Protein AF-A0A1B8UY69-F1 (afdb_monomer_lite)

Foldseek 3Di:
DDDDDDDDDPPDPPPDPVVVVVVVVVVVVVCQQPPPFDQKKKKFFDAWAFCLVFKDFLQFAPQAQATETETDIDIDGHGNNRVVVCVPPPRMDMDGNCVLQVPHDPQLSLLVQAVLQLVLLQLLLLQLCVVVVFDWDKDWPAKFFSWADVVFWDKPDDGGWGFQDKQNQGGRDPVSVVVVQPPDDAQDKIWTWTQDPNDTDIMIAGWGWDADPVHRPDTGIDRRTDMDIRIDIGTPDSSRDMDGDDDSGGHQWCNLSSNQSSNNGVDPDHLQLNFYEYETFGGGSNFFGHADPDLLSRLVNCQVVVGQEYEYEQVCQVVNVVSVVVDPGNHYYDYDGGSVSVSVVSVVSSVVVVVVD

Radius of gyration: 28.61 Å; chains: 1; bounding box: 110×41×92 Å

pLDDT: mean 91.27, std 12.03, range [38.72, 98.81]

Sequence (357 aa):
MEEEAVRDSQGSKRWRLGSWKWFFAALLFLYVMVYMPTPYVIYTPGSAEQVKPMVSVQAGDDTEEGTFMLTTVRRTYANLALLLWKSFDPHAEFGKKADSLQGRSEQEYVTEQLFNMSDSQLGAVLAAYNQLKIPYQLKSEGVYVIYNYPNLAHNEFETNDRIIEVDGKPVNDFEALQAVMKGRKAGETVQVKVERDKKEKLVKATLVELTDPNKKEEKRVGFGLRYGQRKEAIPEDKGKTITFKDSDIGGPSAGLMFTLELINRLTPGDLTEGYRIAGTGTIEPGGNVGVIGGIQFKVVAADREKAALFLAPEGNYAEAKAKLETMNTKMKLVSVRTVGDALNAIQKFGAEQKAAQ

Structure (mmCIF, N/CA/C/O backbone):
data_AF-A0A1B8UY69-F1
#
_entry.id   AF-A0A1B8UY69-F1
#
loop_
_atom_site.group_PDB
_atom_site.id
_atom_site.type_symbol
_atom_site.label_atom_id
_atom_site.label_alt_id
_atom_site.label_comp_id
_atom_site.label_asym_id
_atom_site.label_entity_id
_atom_site.label_seq_id
_atom_site.pdbx_PDB_ins_code
_atom_site.Cartn_x
_atom_site.Cartn_y
_atom_site.Cartn_z
_atom_site.occupancy
_atom_site.B_iso_or_equiv
_atom_site.auth_seq_id
_atom_site.auth_comp_id
_atom_site.auth_asym_id
_atom_site.auth_atom_id
_atom_site.pdbx_PDB_model_num
ATOM 1 N N . MET A 1 1 ? 77.845 -18.879 64.657 1.00 38.72 1 MET A N 1
ATOM 2 C CA . MET A 1 1 ? 78.505 -17.829 63.860 1.00 38.72 1 MET A CA 1
ATOM 3 C C . MET A 1 1 ? 77.629 -17.647 62.645 1.00 38.72 1 MET A C 1
ATOM 5 O O . MET A 1 1 ? 77.445 -18.619 61.926 1.00 38.72 1 MET A O 1
ATOM 9 N N . GLU A 1 2 ? 76.694 -16.712 62.773 1.00 40.72 2 GLU A N 1
ATOM 10 C CA . GLU A 1 2 ? 76.661 -15.395 62.086 1.00 40.72 2 GLU A CA 1
ATOM 11 C C . GLU A 1 2 ? 75.565 -15.520 61.016 1.00 40.72 2 GLU A C 1
ATOM 13 O O . GLU A 1 2 ? 75.657 -16.372 60.142 1.00 40.72 2 GLU A O 1
ATOM 18 N N . GLU A 1 3 ? 74.341 -15.077 61.298 1.00 45.91 3 GLU A N 1
ATOM 19 C CA . GLU A 1 3 ? 73.858 -13.684 61.260 1.00 45.91 3 GLU A CA 1
ATOM 20 C C . GLU A 1 3 ? 73.572 -13.233 59.820 1.00 45.91 3 GLU A C 1
ATOM 22 O O . GLU A 1 3 ? 74.479 -13.120 59.013 1.00 45.91 3 GLU A O 1
ATOM 27 N N . GLU A 1 4 ? 72.279 -13.059 59.520 1.00 43.88 4 GLU A N 1
ATOM 28 C CA . GLU A 1 4 ? 71.660 -11.963 58.748 1.00 43.88 4 GLU A CA 1
ATOM 29 C C . GLU A 1 4 ? 70.289 -12.454 58.251 1.00 43.88 4 GLU A C 1
ATOM 31 O O . GLU A 1 4 ? 70.169 -13.422 57.510 1.00 43.88 4 GLU A O 1
ATOM 36 N N . ALA A 1 5 ? 69.171 -12.000 58.807 1.00 44.50 5 ALA A N 1
ATOM 37 C CA . ALA A 1 5 ? 68.598 -10.655 58.782 1.00 44.50 5 ALA A CA 1
ATOM 38 C C . ALA A 1 5 ? 67.325 -10.693 57.926 1.00 44.50 5 ALA A C 1
ATOM 40 O O . ALA A 1 5 ? 67.320 -10.871 56.711 1.00 44.50 5 ALA A O 1
ATOM 41 N N . VAL A 1 6 ? 66.219 -10.529 58.639 1.00 52.59 6 VAL A N 1
ATOM 42 C CA . VAL A 1 6 ? 64.876 -10.263 58.140 1.00 52.59 6 VAL A CA 1
ATOM 43 C C . VAL A 1 6 ? 64.899 -9.068 57.184 1.00 52.59 6 VAL A C 1
ATOM 45 O O . VAL A 1 6 ? 65.329 -7.982 57.569 1.00 52.59 6 VAL A O 1
ATOM 48 N N . ARG A 1 7 ? 64.320 -9.217 55.986 1.00 42.94 7 ARG A N 1
ATOM 49 C CA . ARG A 1 7 ? 63.703 -8.082 55.292 1.00 42.94 7 ARG A CA 1
ATOM 50 C C . ARG A 1 7 ? 62.454 -8.491 54.521 1.00 42.94 7 ARG A C 1
ATOM 52 O O . ARG A 1 7 ? 62.487 -9.117 53.468 1.00 42.94 7 ARG A O 1
ATOM 59 N N . ASP A 1 8 ? 61.355 -8.097 55.140 1.00 48.84 8 ASP A N 1
ATOM 60 C CA . ASP A 1 8 ? 60.017 -7.934 54.608 1.00 48.84 8 ASP A CA 1
ATOM 61 C C . ASP A 1 8 ? 60.027 -7.208 53.249 1.00 48.84 8 ASP A C 1
ATOM 63 O O . ASP A 1 8 ? 60.642 -6.151 53.095 1.00 48.84 8 ASP A O 1
ATOM 67 N N . SER A 1 9 ? 59.296 -7.742 52.271 1.00 42.19 9 SER A N 1
ATOM 68 C CA . SER A 1 9 ? 58.616 -6.882 51.308 1.00 42.19 9 SER A CA 1
ATOM 69 C C . SER A 1 9 ? 57.247 -7.480 51.006 1.00 42.19 9 SER A C 1
ATOM 71 O O . SER A 1 9 ? 57.086 -8.468 50.283 1.00 42.19 9 SER A O 1
ATOM 73 N N . GLN A 1 10 ? 56.250 -6.863 51.625 1.00 49.44 10 GLN A N 1
ATOM 74 C CA . GLN A 1 10 ? 54.846 -7.000 51.307 1.00 49.44 10 GLN A CA 1
ATOM 75 C C . GLN A 1 10 ? 54.583 -6.696 49.825 1.00 49.44 10 GLN A C 1
ATOM 77 O O . GLN A 1 10 ? 54.350 -5.558 49.420 1.00 49.44 10 GLN A O 1
ATOM 82 N N . GLY A 1 11 ? 54.539 -7.738 49.000 1.00 40.41 11 GLY A N 1
ATOM 83 C CA . GLY A 1 11 ? 53.923 -7.692 47.678 1.00 40.41 11 GLY A CA 1
ATOM 84 C C . GLY A 1 11 ? 52.409 -7.833 47.806 1.00 40.41 11 GLY A C 1
ATOM 85 O O . GLY A 1 11 ? 51.871 -8.937 47.744 1.00 40.41 11 GLY A O 1
ATOM 86 N N . SER A 1 12 ? 51.719 -6.717 48.035 1.00 49.72 12 SER A N 1
ATOM 87 C CA . SER A 1 12 ? 50.263 -6.636 48.182 1.00 49.72 12 SER A CA 1
ATOM 88 C C . SER A 1 12 ? 49.475 -7.411 47.100 1.00 49.72 12 SER A C 1
ATOM 90 O O . SER A 1 12 ? 49.253 -6.942 45.986 1.00 49.72 12 SER A O 1
ATOM 92 N N . LYS A 1 13 ? 48.925 -8.583 47.446 1.00 52.06 13 LYS A N 1
ATOM 93 C CA . LYS A 1 13 ? 47.813 -9.204 46.699 1.00 52.06 13 LYS A CA 1
ATOM 94 C C . LYS A 1 13 ? 46.502 -8.468 47.018 1.00 52.06 13 LYS A C 1
ATOM 96 O O . LYS A 1 13 ? 45.578 -9.029 47.594 1.00 52.06 13 LYS A O 1
ATOM 101 N N . ARG A 1 14 ? 46.400 -7.191 46.634 1.00 47.91 14 ARG A N 1
ATOM 102 C CA . ARG A 1 14 ? 45.135 -6.421 46.619 1.00 47.91 14 ARG A CA 1
ATOM 103 C C . ARG A 1 14 ? 44.508 -6.419 45.225 1.00 47.91 14 ARG A C 1
ATOM 105 O O . ARG A 1 14 ? 44.071 -5.395 44.725 1.00 47.91 14 ARG A O 1
ATOM 112 N N . TRP A 1 15 ? 44.436 -7.579 44.588 1.00 52.81 15 TRP A N 1
ATOM 113 C CA . TRP A 1 15 ? 43.640 -7.789 43.380 1.00 52.81 15 TRP A CA 1
ATOM 114 C C . TRP A 1 15 ? 42.768 -9.010 43.637 1.00 52.81 15 TRP A C 1
ATOM 116 O O . TRP A 1 15 ? 43.317 -10.107 43.629 1.00 52.81 15 TRP A O 1
ATOM 126 N N . ARG A 1 16 ? 41.461 -8.821 43.920 1.00 55.62 16 ARG A N 1
ATOM 127 C CA . ARG A 1 16 ? 40.365 -9.781 43.599 1.00 55.62 16 ARG A CA 1
ATOM 128 C C . ARG A 1 16 ? 38.969 -9.498 44.180 1.00 55.62 16 ARG A C 1
ATOM 130 O O . ARG A 1 16 ? 38.049 -10.218 43.824 1.00 55.62 16 ARG A O 1
ATOM 137 N N . LEU A 1 17 ? 38.751 -8.444 44.975 1.00 51.91 17 LEU A N 1
ATOM 138 C CA . LEU A 1 17 ? 37.382 -8.048 45.387 1.00 51.91 17 LEU A CA 1
ATOM 139 C C . LEU A 1 17 ? 36.784 -6.868 44.595 1.00 51.91 17 LEU A C 1
ATOM 141 O O . LEU A 1 17 ? 35.582 -6.628 44.664 1.00 51.91 17 LEU A O 1
ATOM 145 N N . GLY A 1 18 ? 37.591 -6.147 43.807 1.00 58.00 18 GLY A N 1
ATOM 146 C CA . GLY A 1 18 ? 37.113 -5.055 42.945 1.00 58.00 18 GLY A CA 1
ATOM 147 C C . GLY A 1 18 ? 36.578 -5.514 41.584 1.00 58.00 18 GLY A C 1
ATOM 148 O O . GLY A 1 18 ? 35.704 -4.862 41.024 1.00 58.00 18 GLY A O 1
ATOM 149 N N . SER A 1 19 ? 37.054 -6.647 41.060 1.00 70.12 19 SER A N 1
ATOM 150 C CA . SER A 1 19 ? 36.740 -7.127 39.705 1.00 70.12 19 SER A CA 1
ATOM 151 C C . SER A 1 19 ? 35.292 -7.589 39.539 1.00 70.12 19 SER A C 1
ATOM 153 O O . SER A 1 19 ? 34.705 -7.367 38.485 1.00 70.12 19 SER A O 1
ATOM 155 N N . TRP A 1 20 ? 34.679 -8.166 40.580 1.00 83.00 20 TRP A N 1
ATOM 156 C CA . TRP A 1 20 ? 33.280 -8.598 40.503 1.00 83.00 20 TRP A CA 1
ATOM 157 C C . TRP A 1 20 ? 32.319 -7.398 40.474 1.00 83.00 20 TRP A C 1
ATOM 159 O O . TRP A 1 20 ? 31.351 -7.397 39.722 1.00 83.00 20 TRP A O 1
ATOM 169 N N . LYS A 1 21 ? 32.612 -6.311 41.200 1.00 88.50 21 LYS A N 1
ATOM 170 C CA . LYS A 1 21 ? 31.790 -5.089 41.130 1.00 88.50 21 LYS A CA 1
ATOM 171 C C . LYS A 1 21 ? 31.751 -4.516 39.712 1.00 88.50 21 LYS A C 1
ATOM 173 O O . LYS A 1 21 ? 30.677 -4.175 39.235 1.00 88.50 21 LYS A O 1
ATOM 178 N N . TRP A 1 22 ? 32.892 -4.487 39.022 1.00 90.12 22 TRP A N 1
ATOM 179 C CA . TRP A 1 22 ? 32.965 -4.065 37.620 1.00 90.12 22 TRP A CA 1
ATOM 180 C C . TRP A 1 22 ? 32.295 -5.052 36.665 1.00 90.12 22 TRP A C 1
ATOM 182 O O . TRP A 1 22 ? 31.628 -4.620 35.733 1.00 90.12 22 TRP A O 1
ATOM 192 N N . PHE A 1 23 ? 32.401 -6.359 36.919 1.00 91.50 23 PHE A N 1
ATOM 193 C CA . PHE A 1 23 ? 31.688 -7.377 36.148 1.00 91.50 23 PHE A CA 1
ATOM 194 C C . PHE A 1 23 ? 30.166 -7.221 36.261 1.00 91.50 23 PHE A C 1
ATOM 196 O O . PHE A 1 23 ? 29.479 -7.152 35.246 1.00 91.50 23 PHE A O 1
ATOM 203 N N . PHE A 1 24 ? 29.630 -7.096 37.478 1.00 94.00 24 PHE A N 1
ATOM 204 C CA . PHE A 1 24 ? 28.199 -6.875 37.677 1.00 94.00 24 PHE A CA 1
ATOM 205 C C . PHE A 1 24 ? 27.743 -5.506 37.173 1.00 94.00 24 PHE A C 1
ATOM 207 O O . PHE A 1 24 ? 26.653 -5.414 36.623 1.00 94.00 24 PHE A O 1
ATOM 214 N N . ALA A 1 25 ? 28.562 -4.459 37.302 1.00 93.06 25 ALA A N 1
ATOM 215 C CA . ALA A 1 25 ? 28.260 -3.155 36.721 1.00 93.06 25 ALA A CA 1
ATOM 216 C C . ALA A 1 25 ? 28.210 -3.214 35.186 1.00 93.06 25 ALA A C 1
ATOM 218 O O . ALA A 1 25 ? 27.295 -2.658 34.591 1.00 93.06 25 ALA A O 1
ATOM 219 N N . ALA A 1 26 ? 29.138 -3.930 34.544 1.00 92.62 26 ALA A N 1
ATOM 220 C CA . ALA A 1 26 ? 29.131 -4.144 33.099 1.00 92.62 26 ALA A CA 1
ATOM 221 C C . ALA A 1 26 ? 27.928 -4.987 32.652 1.00 92.62 26 ALA A C 1
ATOM 223 O O . ALA A 1 26 ? 27.309 -4.678 31.638 1.00 92.62 26 ALA A O 1
ATOM 224 N N . LEU A 1 27 ? 27.556 -6.011 33.425 1.00 93.50 27 LEU A N 1
ATOM 225 C CA . LEU A 1 27 ? 26.380 -6.837 33.156 1.00 93.50 27 LEU A CA 1
ATOM 226 C C . LEU A 1 27 ? 25.088 -6.025 33.309 1.00 93.50 27 LEU A C 1
ATOM 228 O O . LEU A 1 27 ? 24.228 -6.086 32.437 1.00 93.50 27 LEU A O 1
ATOM 232 N N . LEU A 1 28 ? 24.977 -5.209 34.361 1.00 92.94 28 LEU A N 1
ATOM 233 C CA . LEU A 1 28 ? 23.858 -4.286 34.555 1.00 92.94 28 LEU A CA 1
ATOM 234 C C . LEU A 1 28 ? 23.796 -3.245 33.432 1.00 92.94 28 LEU A C 1
ATOM 236 O O . LEU A 1 28 ? 22.722 -2.988 32.900 1.00 92.94 28 LEU A O 1
ATOM 240 N N . PHE A 1 29 ? 24.936 -2.680 33.035 1.00 93.06 29 PHE A N 1
ATOM 241 C CA . PHE A 1 29 ? 25.017 -1.745 31.918 1.00 93.06 29 PHE A CA 1
ATOM 242 C C . PHE A 1 29 ? 24.558 -2.394 30.608 1.00 93.06 29 PHE A C 1
ATOM 244 O O . PHE A 1 29 ? 23.728 -1.826 29.903 1.00 93.06 29 PHE A O 1
ATOM 251 N N . LEU A 1 30 ? 25.030 -3.608 30.309 1.00 91.94 30 LEU A N 1
ATOM 252 C CA . LEU A 1 30 ? 24.605 -4.370 29.137 1.00 91.94 30 LEU A CA 1
ATOM 253 C C . LEU A 1 30 ? 23.105 -4.681 29.187 1.00 91.94 30 LEU A C 1
ATOM 255 O O . LEU A 1 30 ? 22.408 -4.521 28.188 1.00 91.94 30 LEU A O 1
ATOM 259 N N . TYR A 1 31 ? 22.596 -5.075 30.356 1.00 91.69 31 TYR A N 1
ATOM 260 C CA . TYR A 1 31 ? 21.176 -5.326 30.562 1.00 91.69 31 TYR A CA 1
ATOM 261 C C . TYR A 1 31 ? 20.342 -4.070 30.283 1.00 91.69 31 TYR A C 1
ATOM 263 O O . TYR A 1 31 ? 19.396 -4.129 29.504 1.00 91.69 31 TYR A O 1
ATOM 271 N N . VAL A 1 32 ? 20.723 -2.918 30.841 1.00 91.19 32 VAL A N 1
ATOM 272 C CA . VAL A 1 32 ? 20.053 -1.636 30.574 1.00 91.19 32 VAL A CA 1
ATOM 273 C C . VAL A 1 32 ? 20.125 -1.288 29.086 1.00 91.19 32 VAL A C 1
ATOM 275 O O . VAL A 1 32 ? 19.114 -0.935 28.490 1.00 91.19 32 VAL A O 1
ATOM 278 N N . MET A 1 33 ? 21.282 -1.455 28.447 1.00 90.38 33 MET A N 1
ATOM 279 C CA . MET A 1 33 ? 21.466 -1.131 27.029 1.00 90.38 33 MET A CA 1
ATOM 280 C C . MET A 1 33 ? 20.583 -1.967 26.092 1.00 90.38 33 MET A C 1
ATOM 282 O O . MET A 1 33 ? 20.121 -1.457 25.070 1.00 90.38 33 MET A O 1
ATOM 286 N N . VAL A 1 34 ? 20.341 -3.235 26.436 1.00 89.75 34 VAL A N 1
ATOM 287 C CA . VAL A 1 34 ? 19.589 -4.185 25.602 1.00 89.75 34 VAL A CA 1
ATOM 288 C C . VAL A 1 34 ? 18.095 -4.202 25.933 1.00 89.75 34 VAL A C 1
ATOM 290 O O . VAL A 1 34 ? 17.273 -4.279 25.022 1.00 89.75 34 VAL A O 1
ATOM 293 N N . TYR A 1 35 ? 17.721 -4.121 27.209 1.00 89.31 35 TYR A N 1
ATOM 294 C CA . TYR A 1 35 ? 16.338 -4.339 27.644 1.00 89.31 35 TYR A CA 1
ATOM 295 C C . TYR A 1 35 ? 15.582 -3.061 27.998 1.00 89.31 35 TYR A C 1
ATOM 297 O O . TYR A 1 35 ? 14.359 -3.108 28.112 1.00 89.31 35 TYR A O 1
ATOM 305 N N . MET A 1 36 ? 16.256 -1.917 28.161 1.00 89.31 36 MET A N 1
ATOM 306 C CA . MET A 1 36 ? 15.555 -0.664 28.433 1.00 89.31 36 MET A CA 1
ATOM 307 C C . MET A 1 36 ? 14.862 -0.160 27.156 1.00 89.31 36 MET A C 1
ATOM 309 O O . MET A 1 36 ? 15.544 0.148 26.170 1.00 89.31 36 MET A O 1
ATOM 313 N N . PRO A 1 37 ? 13.519 -0.059 27.145 1.00 86.75 37 PRO A N 1
ATOM 314 C CA . PRO A 1 37 ? 12.803 0.480 26.002 1.00 86.75 37 PRO A CA 1
ATOM 315 C C . PRO A 1 37 ? 13.080 1.979 25.878 1.00 86.75 37 PRO A C 1
ATOM 317 O O . PRO A 1 37 ? 13.213 2.689 26.876 1.00 86.75 37 PRO A O 1
ATOM 320 N N . THR A 1 38 ? 13.125 2.475 24.646 1.00 92.19 38 THR A N 1
ATOM 321 C CA . THR A 1 38 ? 13.230 3.911 24.369 1.00 92.19 38 THR A CA 1
ATOM 322 C C . THR A 1 38 ? 11.986 4.393 23.619 1.00 92.19 38 THR A C 1
ATOM 324 O O . THR A 1 38 ? 11.284 3.585 23.003 1.00 92.19 38 THR A O 1
ATOM 327 N N . PRO A 1 39 ? 11.687 5.705 23.624 1.00 92.44 39 PRO A N 1
ATOM 328 C CA . PRO A 1 39 ? 10.573 6.256 22.858 1.00 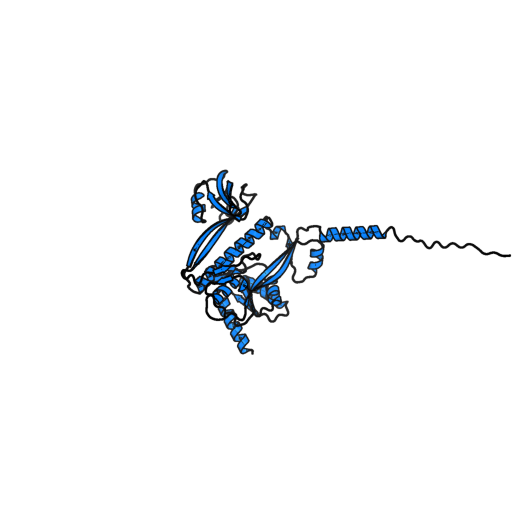92.44 39 PRO A CA 1
ATOM 329 C C . PRO A 1 39 ? 10.890 6.412 21.358 1.00 92.44 39 PRO A C 1
ATOM 331 O O . PRO A 1 39 ? 10.192 7.160 20.673 1.00 92.44 39 PRO A O 1
ATOM 334 N N . TYR A 1 40 ? 11.926 5.747 20.834 1.00 93.69 40 TYR A N 1
ATOM 335 C CA . TYR A 1 40 ? 12.410 5.919 19.464 1.00 93.69 40 TYR A CA 1
ATOM 336 C C . TYR A 1 40 ? 12.169 4.694 18.576 1.00 93.69 40 TYR A C 1
ATOM 338 O O . TYR A 1 40 ? 12.156 3.540 19.014 1.00 93.69 40 TYR A O 1
ATOM 346 N N . VAL A 1 41 ? 12.014 4.978 17.288 1.00 95.00 41 VAL A N 1
ATOM 347 C CA . VAL A 1 41 ? 12.003 4.017 16.188 1.00 95.00 41 VAL A CA 1
ATOM 348 C C . VAL A 1 41 ? 13.151 4.316 15.241 1.00 95.00 41 VAL A C 1
ATOM 350 O O . VAL A 1 41 ? 13.578 5.463 15.111 1.00 95.00 41 VAL A O 1
ATOM 353 N N . ILE A 1 42 ? 13.618 3.279 14.559 1.00 95.19 42 ILE A N 1
ATOM 354 C CA . ILE A 1 42 ? 14.594 3.398 13.482 1.00 95.19 42 ILE A CA 1
ATOM 355 C C . ILE A 1 42 ? 13.947 2.884 12.200 1.00 95.19 42 ILE A C 1
ATOM 357 O O . ILE A 1 42 ? 13.433 1.759 12.169 1.00 95.19 42 ILE A O 1
ATOM 361 N N . TYR A 1 43 ? 13.988 3.705 11.156 1.00 95.44 43 TYR A N 1
ATOM 362 C CA . TYR A 1 43 ? 13.621 3.341 9.796 1.00 95.44 43 TYR A CA 1
ATOM 363 C C . TYR A 1 43 ? 14.873 2.967 9.010 1.00 95.44 43 TYR A C 1
ATOM 365 O O . TYR A 1 43 ? 15.895 3.643 9.087 1.00 95.44 43 TYR A O 1
ATOM 373 N N . THR A 1 44 ? 14.797 1.860 8.279 1.00 96.00 44 THR A N 1
ATOM 374 C CA . THR A 1 44 ? 15.885 1.342 7.439 1.00 96.00 44 THR A CA 1
ATOM 375 C C . THR A 1 44 ? 15.321 0.784 6.131 1.00 96.00 44 THR A C 1
ATOM 377 O O . THR A 1 44 ? 14.129 0.453 6.081 1.00 96.00 44 THR A O 1
ATOM 380 N N . PRO A 1 45 ? 16.155 0.625 5.083 1.00 96.62 45 PRO A N 1
ATOM 381 C CA . PRO A 1 45 ? 15.789 -0.144 3.899 1.00 96.62 45 PRO A CA 1
ATOM 382 C C . PRO A 1 45 ? 15.252 -1.518 4.294 1.00 96.62 45 PRO A C 1
ATOM 384 O O . PRO A 1 45 ? 15.909 -2.245 5.045 1.00 96.62 45 PRO A O 1
ATOM 387 N N . GLY A 1 46 ? 14.047 -1.834 3.820 1.00 94.50 46 GLY A N 1
ATOM 388 C CA . GLY A 1 46 ? 13.463 -3.163 3.934 1.00 94.50 46 GLY A CA 1
ATOM 389 C C . GLY A 1 46 ? 13.975 -4.086 2.828 1.00 94.50 46 GLY A C 1
ATOM 390 O O . GLY A 1 46 ? 15.144 -4.023 2.441 1.00 94.50 46 GLY A O 1
ATOM 391 N N . SER A 1 47 ? 13.087 -4.939 2.332 1.00 93.56 47 SER A N 1
ATOM 392 C CA . SER A 1 47 ? 13.317 -5.836 1.199 1.00 93.56 47 SER A CA 1
ATOM 393 C C . SER A 1 47 ? 12.747 -5.282 -0.109 1.00 93.56 47 SER A C 1
ATOM 395 O O . SER A 1 47 ? 11.922 -4.359 -0.102 1.00 93.56 47 SER A O 1
ATOM 397 N N . ALA A 1 48 ? 13.194 -5.852 -1.231 1.00 96.94 48 ALA A N 1
ATOM 398 C CA . ALA A 1 48 ? 12.479 -5.792 -2.498 1.00 96.94 48 ALA A CA 1
ATOM 399 C C . ALA A 1 48 ? 12.015 -7.213 -2.857 1.00 96.94 48 ALA A C 1
ATOM 401 O O . ALA A 1 48 ? 12.830 -8.089 -3.121 1.00 96.94 48 ALA A O 1
ATOM 402 N N . GLU A 1 49 ? 10.710 -7.452 -2.795 1.00 96.44 49 GLU A N 1
ATOM 403 C CA . GLU A 1 49 ? 10.120 -8.787 -2.924 1.00 96.44 49 GLU A CA 1
ATOM 404 C C . GLU A 1 49 ? 9.475 -8.946 -4.297 1.00 96.44 49 GLU A C 1
ATOM 406 O O . GLU A 1 49 ? 8.804 -8.028 -4.772 1.00 96.44 49 GLU A O 1
ATOM 411 N N . GLN A 1 50 ? 9.635 -10.118 -4.912 1.00 97.31 50 GLN A N 1
ATOM 412 C CA . GLN A 1 50 ? 8.993 -10.435 -6.190 1.00 97.31 50 GLN A CA 1
ATOM 413 C C . GLN A 1 50 ? 7.472 -10.480 -6.037 1.00 97.31 50 GLN A C 1
ATOM 415 O O . GLN A 1 50 ? 6.958 -11.051 -5.074 1.00 97.31 50 GLN A O 1
ATOM 420 N N . VAL A 1 51 ? 6.752 -9.907 -6.999 1.00 97.06 51 VAL A N 1
ATOM 421 C CA . VAL A 1 51 ? 5.292 -9.771 -6.935 1.00 97.06 51 VAL A CA 1
ATOM 422 C C . VAL A 1 51 ? 4.583 -11.025 -7.447 1.00 97.06 51 VAL A C 1
ATOM 424 O O . VAL A 1 51 ? 3.640 -11.477 -6.797 1.00 97.06 51 VAL A O 1
ATOM 427 N N . LYS A 1 52 ? 5.067 -11.642 -8.533 1.00 96.44 52 LYS A N 1
ATOM 428 C CA . LYS A 1 52 ? 4.504 -12.869 -9.126 1.00 96.44 52 LYS A CA 1
ATOM 429 C C . LYS A 1 52 ? 4.107 -13.955 -8.113 1.00 96.44 52 LYS A C 1
ATOM 431 O O . LYS A 1 52 ? 2.983 -14.444 -8.184 1.00 96.44 52 LYS A O 1
ATOM 436 N N . PRO A 1 53 ? 4.922 -14.322 -7.101 1.00 95.69 53 PRO A N 1
ATOM 437 C CA . PRO A 1 53 ? 4.535 -15.351 -6.133 1.00 95.69 53 PRO A CA 1
ATOM 438 C C . PRO A 1 53 ? 3.382 -14.954 -5.203 1.00 95.69 53 PRO A C 1
ATOM 440 O O . PRO A 1 53 ? 2.799 -15.841 -4.577 1.00 95.69 53 PRO A O 1
ATOM 443 N N . MET A 1 54 ? 3.082 -13.659 -5.073 1.00 95.69 54 MET A N 1
ATOM 444 C CA . MET A 1 54 ? 2.061 -13.112 -4.173 1.00 95.69 54 MET A CA 1
ATOM 445 C C . MET A 1 54 ? 0.667 -13.079 -4.797 1.00 95.69 54 MET A C 1
ATOM 447 O O . MET A 1 54 ? -0.314 -12.901 -4.076 1.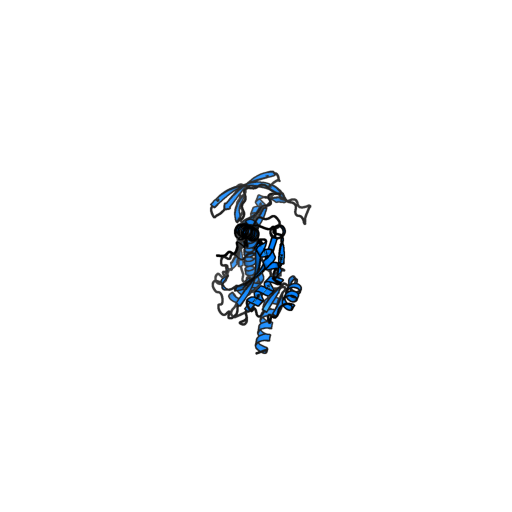00 95.69 54 MET A O 1
ATOM 451 N N . VAL A 1 55 ? 0.565 -13.242 -6.116 1.00 95.44 55 VAL A N 1
ATOM 452 C CA . VAL A 1 55 ? -0.690 -13.130 -6.857 1.00 95.44 55 VAL A CA 1
ATOM 453 C C . VAL A 1 55 ? -0.910 -14.353 -7.740 1.00 95.44 55 VAL A C 1
ATOM 455 O O . VAL A 1 55 ? 0.026 -14.979 -8.224 1.00 95.44 55 VAL A O 1
ATOM 458 N N . SER A 1 56 ? -2.168 -14.727 -7.921 1.00 95.50 56 SER A N 1
ATOM 459 C CA . SER A 1 56 ? -2.588 -15.810 -8.800 1.00 95.50 56 SER A CA 1
ATOM 460 C C . SER A 1 56 ? -3.683 -15.297 -9.719 1.00 95.50 56 SER A C 1
ATOM 462 O O . SER A 1 56 ? -4.654 -14.712 -9.248 1.00 95.50 56 SER A O 1
ATOM 464 N N . VAL A 1 57 ? -3.538 -15.551 -11.018 1.00 97.12 57 VAL A N 1
ATOM 465 C CA . VAL A 1 57 ? -4.557 -15.278 -12.040 1.00 97.12 57 VAL A CA 1
ATOM 466 C C . VAL A 1 57 ? -4.967 -16.612 -12.647 1.00 97.12 57 VAL A C 1
ATOM 468 O O . VAL A 1 57 ? -4.094 -17.365 -13.079 1.00 97.12 57 VAL A O 1
ATOM 471 N N . GLN A 1 58 ? -6.266 -16.925 -12.649 1.00 95.75 58 GLN A N 1
ATOM 472 C CA . GLN A 1 58 ? -6.770 -18.271 -12.958 1.00 95.75 58 GLN A CA 1
ATOM 473 C C . GLN A 1 58 ? -6.312 -18.810 -14.327 1.00 95.75 58 GLN A C 1
ATOM 475 O O . GLN A 1 58 ? -5.964 -19.984 -14.428 1.00 95.75 58 GLN A O 1
ATOM 480 N N . ALA A 1 59 ? -6.287 -17.965 -15.354 1.00 94.75 59 ALA A N 1
ATOM 481 C CA . ALA A 1 59 ? -5.744 -18.249 -16.681 1.00 94.75 59 ALA A CA 1
ATOM 482 C C . ALA A 1 59 ? -4.629 -17.247 -17.029 1.00 94.75 59 ALA A C 1
ATOM 484 O O . ALA A 1 59 ? -4.657 -16.620 -18.085 1.00 94.75 59 ALA A O 1
ATOM 485 N N . GLY A 1 60 ? -3.702 -17.034 -16.090 1.00 93.81 60 GLY A N 1
ATOM 486 C CA . GLY A 1 60 ? -2.605 -16.086 -16.269 1.00 93.81 60 GLY A CA 1
ATOM 487 C C . GLY A 1 60 ? -1.473 -16.610 -17.154 1.00 93.81 60 GLY A C 1
ATOM 488 O O . GLY A 1 60 ? -1.162 -17.797 -17.125 1.00 93.81 60 GLY A O 1
ATOM 489 N N . ASP A 1 61 ? -0.833 -15.706 -17.887 1.00 95.38 61 ASP A N 1
ATOM 490 C CA . ASP A 1 61 ? 0.322 -15.972 -18.742 1.00 95.38 61 ASP A CA 1
ATOM 491 C C . ASP A 1 61 ? 1.608 -16.192 -17.925 1.00 95.38 61 ASP A C 1
ATOM 493 O O . ASP A 1 61 ? 1.928 -15.413 -17.025 1.00 95.38 61 ASP A O 1
ATOM 497 N N . ASP A 1 62 ? 2.344 -17.267 -18.226 1.00 93.25 62 ASP A N 1
ATOM 498 C CA . ASP A 1 62 ? 3.552 -17.697 -17.506 1.00 93.25 62 ASP A CA 1
ATOM 499 C C . ASP A 1 62 ? 4.873 -17.342 -18.219 1.00 93.25 62 ASP A C 1
ATOM 501 O O . ASP A 1 62 ? 5.928 -17.795 -17.775 1.00 93.25 62 ASP A O 1
ATOM 505 N N . THR A 1 63 ? 4.848 -16.534 -19.285 1.00 94.69 63 THR A N 1
ATOM 506 C CA . THR A 1 63 ? 6.031 -16.238 -20.120 1.00 94.69 63 THR A CA 1
ATOM 507 C C . THR A 1 63 ? 7.015 -15.233 -19.516 1.00 94.69 63 THR A C 1
ATOM 509 O O . THR A 1 63 ? 8.083 -15.033 -20.081 1.00 94.69 63 THR A O 1
ATOM 512 N N . GLU A 1 64 ? 6.698 -14.639 -18.361 1.00 95.88 64 GLU A N 1
ATOM 513 C CA . GLU A 1 64 ? 7.594 -13.729 -17.632 1.00 95.88 64 GLU A CA 1
ATOM 514 C C . GLU A 1 64 ? 8.976 -14.356 -17.361 1.00 95.88 64 GLU A C 1
ATOM 516 O O . GLU A 1 64 ? 9.076 -15.321 -16.593 1.00 95.88 64 GLU A O 1
ATOM 521 N N . GLU A 1 65 ? 10.032 -13.766 -17.938 1.00 96.56 65 GLU A N 1
ATOM 522 C CA . GLU A 1 65 ? 11.431 -14.165 -17.725 1.00 96.56 65 GLU A CA 1
ATOM 523 C C . GLU A 1 65 ? 12.137 -13.306 -16.661 1.00 96.56 65 GLU A C 1
ATOM 525 O O . GLU A 1 65 ? 13.026 -13.792 -15.953 1.00 96.56 65 GLU A O 1
ATOM 530 N N . GLY A 1 66 ? 11.763 -12.027 -16.548 1.00 97.25 66 GLY A N 1
ATOM 531 C CA . GLY A 1 66 ? 12.249 -11.108 -15.520 1.00 97.25 66 GLY A CA 1
ATOM 532 C C . GLY A 1 66 ? 11.417 -11.176 -14.239 1.00 97.25 66 GLY A C 1
ATOM 533 O O . GLY A 1 66 ? 11.039 -12.255 -13.792 1.00 97.25 66 GLY A O 1
ATOM 534 N N . THR A 1 67 ? 11.202 -10.032 -13.577 1.00 98.25 67 THR A N 1
ATOM 535 C CA . THR A 1 67 ? 10.296 -9.957 -12.415 1.00 98.25 67 THR A CA 1
ATOM 536 C C . THR A 1 67 ? 9.958 -8.519 -12.024 1.00 98.25 67 THR A C 1
ATOM 538 O O . THR A 1 67 ? 10.826 -7.637 -12.033 1.00 98.25 67 THR A O 1
ATOM 541 N N . PHE A 1 68 ? 8.719 -8.293 -11.585 1.00 98.69 68 PHE A N 1
ATOM 542 C CA . PHE A 1 68 ? 8.345 -7.092 -10.844 1.00 98.69 68 PHE A CA 1
ATOM 543 C C . PHE A 1 68 ? 8.616 -7.251 -9.349 1.00 98.69 68 PHE A C 1
ATOM 545 O O . PHE A 1 68 ? 8.322 -8.287 -8.756 1.00 98.69 68 PHE A O 1
ATOM 552 N N . MET A 1 69 ? 9.146 -6.201 -8.714 1.00 98.56 69 MET A N 1
ATOM 553 C CA . MET A 1 69 ? 9.452 -6.190 -7.282 1.00 98.56 69 MET A CA 1
ATOM 554 C C . MET A 1 69 ? 8.815 -5.001 -6.564 1.00 98.56 69 MET A C 1
ATOM 556 O O . MET A 1 69 ? 9.029 -3.841 -6.928 1.00 98.56 69 MET A O 1
ATOM 560 N N . LEU A 1 70 ? 8.080 -5.279 -5.489 1.00 96.62 70 LEU A N 1
ATOM 561 C CA . LEU A 1 70 ? 7.629 -4.253 -4.548 1.00 96.62 70 LEU A CA 1
ATOM 562 C C . LEU A 1 70 ? 8.709 -3.999 -3.498 1.00 96.62 70 LEU A C 1
ATOM 564 O O . LEU A 1 70 ? 9.499 -4.883 -3.190 1.00 96.62 70 LEU A O 1
ATOM 568 N N . THR A 1 71 ? 8.744 -2.798 -2.925 1.00 97.31 71 THR A N 1
ATOM 569 C CA . THR A 1 71 ? 9.778 -2.399 -1.957 1.00 97.31 71 THR A CA 1
ATOM 570 C C . THR A 1 71 ? 9.189 -2.004 -0.610 1.00 97.31 71 THR A C 1
ATOM 572 O O . THR A 1 71 ? 8.158 -1.330 -0.534 1.00 97.31 71 THR A O 1
ATOM 575 N N . THR A 1 72 ? 9.860 -2.400 0.473 1.00 94.75 72 THR A N 1
ATOM 576 C CA . THR A 1 72 ? 9.396 -2.182 1.848 1.00 94.75 72 THR A CA 1
ATOM 577 C C . THR A 1 72 ? 10.340 -1.284 2.647 1.00 94.75 72 THR A C 1
ATOM 579 O O . THR A 1 72 ? 11.511 -1.086 2.315 1.00 94.75 72 THR A O 1
ATOM 582 N N . VAL A 1 73 ? 9.812 -0.715 3.731 1.00 95.88 73 VAL A N 1
ATOM 583 C CA . VAL A 1 73 ? 10.585 0.031 4.731 1.00 95.88 73 VAL A CA 1
ATOM 584 C C . VAL A 1 73 ? 10.485 -0.723 6.043 1.00 95.88 73 VAL A C 1
ATOM 586 O O . VAL A 1 73 ? 9.388 -1.050 6.494 1.00 95.88 73 VAL A O 1
ATOM 589 N N . ARG A 1 74 ? 11.624 -0.984 6.683 1.00 94.25 74 ARG A N 1
ATOM 590 C CA . ARG A 1 74 ? 11.652 -1.654 7.983 1.00 94.25 74 ARG A CA 1
ATOM 591 C C . ARG A 1 74 ? 11.625 -0.616 9.099 1.00 94.25 74 ARG A C 1
ATOM 593 O O . ARG A 1 74 ? 12.557 0.177 9.223 1.00 94.25 74 ARG A O 1
ATOM 600 N N . ARG A 1 75 ? 10.599 -0.683 9.953 1.00 93.50 75 ARG A N 1
ATOM 601 C CA . ARG A 1 75 ? 10.520 0.043 11.231 1.00 93.50 75 ARG A CA 1
ATOM 602 C C . ARG A 1 75 ? 10.920 -0.886 12.375 1.00 93.50 75 ARG A C 1
ATOM 604 O O . ARG A 1 75 ? 10.338 -1.954 12.523 1.00 93.50 75 ARG A O 1
ATOM 611 N N . THR A 1 76 ? 11.879 -0.475 13.200 1.00 92.31 76 THR A N 1
ATOM 612 C CA . THR A 1 76 ? 12.334 -1.254 14.367 1.00 92.31 76 THR A CA 1
ATOM 613 C C . THR A 1 76 ? 12.266 -0.410 15.637 1.00 92.31 76 THR A C 1
ATOM 615 O O . THR A 1 76 ? 12.679 0.750 15.618 1.00 92.31 76 THR A O 1
ATOM 618 N N . TYR A 1 77 ? 11.774 -0.978 16.746 1.00 91.25 77 TYR A N 1
ATOM 619 C CA . TYR A 1 77 ? 11.876 -0.326 18.055 1.00 91.25 77 TYR A CA 1
ATOM 620 C C . TYR A 1 77 ? 13.303 -0.370 18.566 1.00 91.25 77 TYR A C 1
ATOM 622 O O . TYR A 1 77 ? 13.935 -1.425 18.589 1.00 91.25 77 TYR A O 1
ATOM 630 N N . ALA A 1 78 ? 13.804 0.794 18.960 1.00 89.38 78 ALA A N 1
ATOM 631 C CA . ALA A 1 78 ? 15.185 0.930 19.362 1.00 89.38 78 ALA A CA 1
ATOM 632 C C . ALA A 1 78 ? 15.320 0.819 20.880 1.00 89.38 78 ALA A C 1
ATOM 634 O O . ALA A 1 78 ? 14.672 1.546 21.631 1.00 89.38 78 ALA A O 1
ATOM 635 N N . ASN A 1 79 ? 16.184 -0.081 21.338 1.00 92.12 79 ASN A N 1
ATOM 636 C CA . ASN A 1 79 ? 16.809 0.038 22.653 1.00 92.12 79 ASN A CA 1
ATOM 637 C C . ASN A 1 79 ? 18.060 0.934 22.534 1.00 92.12 79 ASN A C 1
ATOM 639 O O . ASN A 1 79 ? 18.448 1.339 21.433 1.00 92.12 79 ASN A O 1
ATOM 643 N N . LEU A 1 80 ? 18.698 1.256 23.660 1.00 90.62 80 LEU A N 1
ATOM 644 C CA . LEU A 1 80 ? 19.882 2.126 23.671 1.00 90.62 80 LEU A CA 1
ATOM 645 C C . LEU A 1 80 ? 21.040 1.543 22.846 1.00 90.62 80 LEU A C 1
ATOM 647 O O . LEU A 1 80 ? 21.709 2.281 22.123 1.00 90.62 80 LEU A O 1
ATOM 651 N N . ALA A 1 81 ? 21.240 0.222 22.894 1.00 90.50 81 ALA A N 1
ATOM 652 C CA . ALA A 1 81 ? 22.253 -0.456 22.089 1.00 90.50 81 ALA A CA 1
ATOM 653 C C . ALA A 1 81 ? 22.013 -0.272 20.581 1.00 90.50 81 ALA A C 1
ATOM 655 O O . ALA A 1 81 ? 22.947 0.031 19.841 1.00 90.50 81 ALA A O 1
ATOM 656 N N . LEU A 1 82 ? 20.767 -0.416 20.122 1.00 91.38 82 LEU A N 1
ATOM 657 C CA . LEU A 1 82 ? 20.410 -0.282 18.713 1.00 91.38 82 LEU A CA 1
ATOM 658 C C . LEU A 1 82 ? 20.514 1.169 18.240 1.00 91.38 82 LEU A C 1
ATOM 660 O O . LEU A 1 82 ? 20.967 1.389 17.121 1.00 91.38 82 LEU A O 1
ATOM 664 N N . LEU A 1 83 ? 20.155 2.147 19.083 1.00 91.69 83 LEU A N 1
ATOM 665 C CA . LEU A 1 83 ? 20.345 3.568 18.771 1.00 91.69 83 LEU A CA 1
ATOM 666 C C . LEU A 1 83 ? 21.819 3.890 18.509 1.00 91.69 83 LEU A C 1
ATOM 668 O O . LEU A 1 83 ? 22.143 4.500 17.493 1.00 91.69 83 LEU A O 1
ATOM 672 N N . LEU A 1 84 ? 22.705 3.430 19.396 1.00 91.19 84 LEU A N 1
ATOM 673 C CA . LEU A 1 84 ? 24.146 3.635 19.260 1.00 91.19 84 LEU A CA 1
ATOM 674 C C . LEU A 1 84 ? 24.730 2.868 18.078 1.00 91.19 84 LEU A C 1
ATOM 676 O O . LEU A 1 84 ? 25.586 3.380 17.371 1.00 91.19 84 LEU A O 1
ATOM 680 N N . TRP A 1 85 ? 24.283 1.638 17.837 1.00 91.06 85 TRP A N 1
ATOM 681 C CA . TRP A 1 85 ? 24.794 0.872 16.706 1.00 91.06 85 TRP A CA 1
ATOM 682 C C . TRP A 1 85 ? 24.351 1.477 15.368 1.00 91.06 85 TRP A C 1
ATOM 684 O O . TRP A 1 85 ? 25.160 1.617 14.451 1.00 91.06 85 TRP A O 1
ATOM 694 N N . LYS A 1 86 ? 23.081 1.886 15.256 1.00 92.50 86 LYS A N 1
ATOM 695 C CA . LYS A 1 86 ? 22.523 2.455 14.024 1.00 92.50 86 LYS A CA 1
ATOM 696 C C . LYS A 1 86 ? 22.889 3.912 13.781 1.00 92.50 86 LYS A C 1
ATOM 698 O O . LYS A 1 86 ? 22.706 4.365 12.659 1.00 92.50 86 LYS A O 1
ATOM 703 N N . SER A 1 87 ? 23.460 4.637 14.746 1.00 91.31 87 SER A N 1
ATOM 704 C CA . SER A 1 87 ? 23.932 6.010 14.500 1.00 91.31 87 SER A CA 1
ATOM 705 C C . SER A 1 87 ? 25.095 6.074 13.506 1.00 91.31 87 SER A C 1
ATOM 707 O O . SER A 1 87 ? 25.402 7.145 12.993 1.00 91.31 87 SER A O 1
ATOM 709 N N . PHE A 1 88 ? 25.735 4.935 13.228 1.00 93.12 88 PHE A N 1
ATOM 710 C CA . PHE A 1 88 ? 26.790 4.795 12.224 1.00 93.12 88 PHE A CA 1
ATOM 711 C C . PHE A 1 88 ? 26.280 4.269 10.870 1.00 93.12 88 PHE A C 1
ATOM 713 O O . PHE A 1 88 ? 27.076 4.104 9.949 1.00 93.12 88 PHE A O 1
ATOM 720 N N . ASP A 1 89 ? 24.982 3.973 10.735 1.00 91.44 89 ASP A N 1
ATOM 721 C CA . ASP A 1 89 ? 24.383 3.476 9.493 1.00 91.44 89 ASP A CA 1
ATOM 722 C C . ASP A 1 89 ? 23.860 4.662 8.656 1.00 91.44 89 ASP A C 1
ATOM 724 O O . ASP A 1 89 ? 22.866 5.283 9.039 1.00 91.44 89 ASP A O 1
ATOM 728 N N . PRO A 1 90 ? 24.472 4.985 7.499 1.00 88.12 90 PRO A N 1
ATOM 729 C CA . PRO A 1 90 ? 24.064 6.123 6.669 1.00 88.12 90 PRO A CA 1
ATOM 730 C C . PRO A 1 90 ? 22.701 5.927 5.983 1.00 88.12 90 PRO A C 1
ATOM 732 O O . PRO A 1 90 ? 22.213 6.828 5.300 1.00 88.12 90 PRO A O 1
ATOM 735 N N . HIS A 1 91 ? 22.089 4.747 6.117 1.00 90.69 91 HIS A N 1
ATOM 736 C CA . HIS A 1 91 ? 20.748 4.449 5.624 1.00 90.69 91 HIS A CA 1
ATOM 737 C C . HIS A 1 91 ? 19.711 4.338 6.747 1.00 90.69 91 HIS A C 1
ATOM 739 O O . HIS A 1 91 ? 18.584 3.929 6.473 1.00 90.69 91 HIS A O 1
ATOM 745 N N . ALA A 1 92 ? 20.067 4.659 7.993 1.00 93.38 92 ALA A N 1
ATOM 746 C CA . ALA A 1 92 ? 19.135 4.672 9.110 1.00 93.38 92 ALA A CA 1
ATOM 747 C C . ALA A 1 92 ? 18.594 6.083 9.370 1.00 93.38 92 ALA A C 1
ATOM 749 O O . ALA A 1 92 ? 19.337 7.061 9.365 1.00 93.38 92 ALA A O 1
ATOM 750 N N . GLU A 1 93 ? 17.299 6.176 9.658 1.00 94.00 93 GLU A N 1
ATOM 751 C CA . GLU A 1 93 ? 16.652 7.411 10.106 1.00 94.00 93 GLU A CA 1
ATOM 752 C C . GLU A 1 93 ? 15.951 7.175 11.441 1.00 94.00 93 GLU A C 1
ATOM 754 O O . GLU A 1 93 ? 15.311 6.142 11.654 1.00 94.00 93 GLU A O 1
ATOM 759 N N . PHE A 1 94 ? 16.074 8.136 12.351 1.00 93.94 94 PHE A N 1
ATOM 760 C CA . PHE A 1 94 ? 15.532 8.044 13.701 1.00 93.94 94 PHE A CA 1
ATOM 761 C C . PHE A 1 94 ? 14.248 8.856 13.805 1.00 93.94 94 PHE A C 1
ATOM 763 O O . PHE A 1 94 ? 14.217 10.034 13.464 1.00 93.94 94 PHE A O 1
ATOM 770 N N . GLY A 1 95 ? 13.201 8.238 14.340 1.00 93.00 95 GLY A N 1
ATOM 771 C CA . GLY A 1 95 ? 11.926 8.893 14.607 1.00 93.00 95 GLY A CA 1
ATOM 772 C C . GLY A 1 95 ? 11.446 8.626 16.025 1.00 93.00 95 GLY A C 1
ATOM 773 O O . GLY A 1 95 ? 11.957 7.746 16.721 1.00 93.00 95 GLY A O 1
ATOM 774 N N . LYS A 1 96 ? 10.426 9.360 16.469 1.00 93.12 96 LYS A N 1
ATOM 775 C CA . LYS A 1 96 ? 9.740 9.041 17.724 1.00 93.12 96 LYS A CA 1
ATOM 776 C C . LYS A 1 96 ? 8.672 7.985 17.476 1.00 93.12 96 LYS A C 1
ATOM 778 O O . LYS A 1 96 ? 7.932 8.033 16.493 1.00 93.12 96 LYS A O 1
ATOM 783 N N . LYS A 1 97 ? 8.536 7.061 18.424 1.00 90.19 97 LYS A N 1
ATOM 784 C CA . LYS A 1 97 ? 7.485 6.042 18.424 1.00 90.19 97 LYS A CA 1
ATOM 785 C C . LYS A 1 97 ? 6.093 6.679 18.351 1.00 90.19 97 LYS A C 1
ATOM 787 O O . LYS A 1 97 ? 5.271 6.238 17.552 1.00 90.19 97 LYS A O 1
ATOM 792 N N . ALA A 1 98 ? 5.858 7.736 19.130 1.00 89.81 98 ALA A N 1
ATOM 793 C CA . ALA A 1 98 ? 4.583 8.451 19.157 1.00 89.81 98 ALA A CA 1
ATOM 794 C C . ALA A 1 98 ? 4.178 8.988 17.773 1.00 89.81 98 ALA A C 1
ATOM 796 O O . ALA A 1 98 ? 3.040 8.785 17.359 1.00 89.81 98 ALA A O 1
ATOM 797 N N . ASP A 1 99 ? 5.120 9.574 17.029 1.00 89.75 99 ASP A N 1
ATOM 798 C CA . ASP A 1 99 ? 4.870 10.127 15.691 1.00 89.75 99 ASP A CA 1
ATOM 799 C C . ASP A 1 99 ? 4.577 9.016 14.673 1.00 89.75 99 ASP A C 1
ATOM 80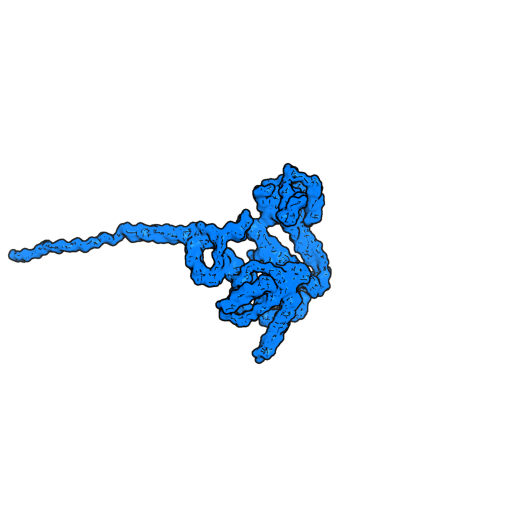1 O O . ASP A 1 99 ? 3.702 9.157 13.823 1.00 89.75 99 ASP A O 1
ATOM 805 N N . SER A 1 100 ? 5.262 7.870 14.790 1.00 86.75 100 SER A N 1
ATOM 806 C CA . SER A 1 100 ? 5.026 6.711 13.915 1.00 86.75 100 SER A CA 1
ATOM 807 C C . SER A 1 100 ? 3.645 6.080 14.116 1.00 86.75 100 SER A C 1
ATOM 809 O O . SER A 1 100 ? 3.020 5.616 13.162 1.00 86.75 100 SER A O 1
ATOM 811 N N . LEU A 1 101 ? 3.161 6.087 15.361 1.00 89.25 101 LEU A N 1
ATOM 812 C CA . LEU A 1 101 ? 1.881 5.504 15.743 1.00 89.25 101 LEU A CA 1
ATOM 813 C C . LEU A 1 101 ? 0.729 6.504 15.655 1.00 89.25 101 LEU A C 1
ATOM 815 O O . LEU A 1 101 ? -0.409 6.088 15.493 1.00 89.25 101 LEU A O 1
ATOM 819 N N . GLN A 1 102 ? 0.981 7.813 15.702 1.00 87.06 102 GLN A N 1
ATOM 820 C CA . GLN A 1 102 ? -0.047 8.865 15.634 1.00 87.06 102 GLN A CA 1
ATOM 821 C C . GLN A 1 102 ? -1.226 8.609 16.595 1.00 87.06 102 GLN A C 1
ATOM 823 O O . GLN A 1 102 ? -2.387 8.746 16.228 1.00 87.06 102 GLN A O 1
ATOM 828 N N . GLY A 1 103 ? -0.923 8.164 17.819 1.00 84.69 103 GLY A N 1
ATOM 829 C CA . GLY A 1 103 ? -1.925 7.870 18.851 1.00 84.69 103 GLY A CA 1
ATOM 830 C C . GLY A 1 103 ? -2.585 6.486 18.782 1.00 84.69 103 GLY A C 1
ATOM 831 O O . GLY A 1 103 ? -3.349 6.164 19.684 1.00 84.69 103 GLY A O 1
ATOM 832 N N . ARG A 1 104 ? -2.272 5.659 17.775 1.00 88.12 104 ARG A N 1
ATOM 833 C CA . ARG A 1 104 ? -2.724 4.258 17.676 1.00 88.12 104 ARG A CA 1
ATOM 834 C C . ARG A 1 104 ? -1.873 3.331 18.552 1.00 88.12 104 ARG A C 1
ATOM 836 O O . ARG A 1 104 ? -0.691 3.585 18.790 1.00 88.12 104 ARG A O 1
ATOM 843 N N . SER A 1 105 ? -2.443 2.215 18.982 1.00 89.88 105 SER A N 1
ATOM 844 C CA . SER A 1 105 ? -1.696 1.054 19.471 1.00 89.88 105 SER A CA 1
ATOM 845 C C . SER A 1 105 ? -0.964 0.335 18.327 1.00 89.88 105 SER A C 1
ATOM 847 O O . SER A 1 105 ? -1.201 0.586 17.144 1.00 89.88 105 SER A O 1
ATOM 849 N N . GLU A 1 106 ? -0.068 -0.596 18.667 1.00 88.94 106 GLU A N 1
ATOM 850 C CA . GLU A 1 106 ? 0.629 -1.420 17.665 1.00 88.94 106 GLU A CA 1
ATOM 851 C C . GLU A 1 106 ? -0.338 -2.240 16.815 1.00 88.94 106 GLU A C 1
ATOM 853 O O . GLU A 1 106 ? -0.193 -2.311 15.598 1.00 88.94 106 GLU A O 1
ATOM 858 N N . GLN A 1 107 ? -1.327 -2.854 17.462 1.00 89.81 107 GLN A N 1
ATOM 859 C CA . GLN A 1 107 ? -2.294 -3.726 16.808 1.00 89.81 107 GLN A CA 1
ATOM 860 C C . GLN A 1 107 ? -3.193 -2.939 15.850 1.00 89.81 107 GLN A C 1
ATOM 862 O O . GLN A 1 107 ? -3.438 -3.383 14.727 1.00 89.81 107 GLN A O 1
ATOM 867 N N . GLU A 1 108 ? -3.628 -1.747 16.261 1.00 91.25 108 GLU A N 1
ATOM 868 C CA . GLU A 1 108 ? -4.388 -0.825 15.413 1.00 91.25 108 GLU A CA 1
ATOM 869 C C . GLU A 1 108 ? -3.554 -0.358 14.217 1.00 91.25 108 GLU A C 1
ATOM 871 O O . GLU A 1 108 ? -4.035 -0.389 13.086 1.00 91.25 108 GLU A O 1
ATOM 876 N N . TYR A 1 109 ? -2.283 0.006 14.441 1.00 91.56 109 TYR A N 1
ATOM 877 C CA . TYR A 1 109 ? -1.375 0.376 13.356 1.00 91.56 109 TYR A CA 1
ATOM 878 C C . TYR A 1 109 ? -1.217 -0.766 12.347 1.00 91.56 109 TYR A C 1
ATOM 880 O O . TYR A 1 109 ? -1.356 -0.542 11.148 1.00 91.56 109 TYR A O 1
ATOM 888 N N . VAL A 1 110 ? -0.923 -1.985 12.812 1.00 91.31 110 VAL A N 1
ATOM 889 C CA . VAL A 1 110 ? -0.740 -3.149 11.931 1.00 91.31 110 VAL A CA 1
ATOM 890 C C . VAL A 1 110 ? -2.017 -3.433 11.150 1.00 91.31 110 VAL A C 1
ATOM 892 O O . VAL A 1 110 ? -1.956 -3.625 9.939 1.00 91.31 110 VAL A O 1
ATOM 895 N N . THR A 1 111 ? -3.177 -3.384 11.804 1.00 91.00 111 THR A N 1
ATOM 896 C CA . THR A 1 111 ? -4.447 -3.657 11.124 1.00 91.00 111 THR A CA 1
ATOM 897 C C . THR A 1 111 ? -4.778 -2.605 10.079 1.00 91.00 111 THR A C 1
ATOM 899 O O . THR A 1 111 ? -5.225 -2.955 8.991 1.00 91.00 111 THR A O 1
ATOM 902 N N . GLU A 1 112 ? -4.502 -1.330 10.347 1.00 93.06 112 GLU A N 1
ATOM 903 C CA . GLU A 1 112 ? -4.636 -0.291 9.329 1.00 93.06 112 GLU A CA 1
ATOM 904 C C . GLU A 1 112 ? -3.687 -0.519 8.153 1.00 93.06 112 GLU A C 1
ATOM 906 O O . GLU A 1 112 ? -4.095 -0.359 7.006 1.00 93.06 112 GLU A O 1
ATOM 911 N N . GLN A 1 113 ? -2.440 -0.934 8.397 1.00 94.00 113 GLN A N 1
ATOM 912 C CA . GLN A 1 113 ? -1.519 -1.241 7.302 1.00 94.00 113 GLN A CA 1
ATOM 913 C C . GLN A 1 113 ? -1.995 -2.429 6.460 1.00 94.00 113 GLN A C 1
ATOM 915 O O . GLN A 1 113 ? -1.907 -2.364 5.235 1.00 94.00 113 GLN A O 1
ATOM 920 N N . LEU A 1 114 ? -2.527 -3.485 7.078 1.00 92.94 114 LEU A N 1
ATOM 921 C CA . LEU A 1 114 ? -3.101 -4.621 6.351 1.00 92.94 114 LEU A CA 1
ATOM 922 C C . LEU A 1 114 ? -4.373 -4.225 5.589 1.00 92.94 114 LEU A C 1
ATOM 92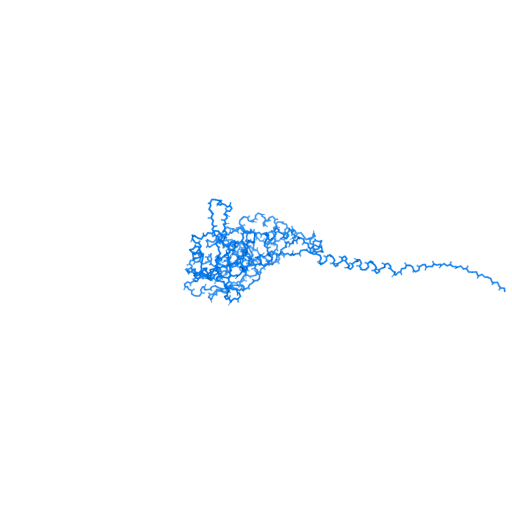4 O O . LEU A 1 114 ? -4.557 -4.633 4.446 1.00 92.94 114 LEU A O 1
ATOM 928 N N . PHE A 1 115 ? -5.217 -3.371 6.175 1.00 93.69 115 PHE A N 1
ATOM 929 C CA . PHE A 1 115 ? -6.388 -2.824 5.491 1.00 93.69 115 PHE A CA 1
ATOM 930 C C . PHE A 1 115 ? -5.979 -1.996 4.263 1.00 93.69 115 PHE A C 1
ATOM 932 O O . PHE A 1 115 ? -6.470 -2.234 3.165 1.00 93.69 115 PHE A O 1
ATOM 939 N N . ASN A 1 116 ? -5.005 -1.096 4.418 1.00 95.12 116 ASN A N 1
ATOM 940 C CA . ASN A 1 116 ? -4.467 -0.294 3.318 1.00 95.12 116 ASN A CA 1
ATOM 941 C C . ASN A 1 116 ? -3.818 -1.152 2.221 1.00 95.12 116 ASN A C 1
ATOM 943 O O . ASN A 1 116 ? -3.838 -0.768 1.052 1.00 95.12 116 ASN A O 1
ATOM 947 N N . MET A 1 117 ? -3.221 -2.294 2.579 1.00 95.38 117 MET A N 1
ATOM 948 C CA . MET A 1 117 ? -2.694 -3.239 1.594 1.00 95.38 117 MET A CA 1
ATOM 949 C C . MET A 1 117 ? -3.825 -3.901 0.801 1.00 95.38 117 MET A C 1
ATOM 951 O O . MET A 1 117 ? -3.739 -3.972 -0.421 1.00 95.38 117 MET A O 1
ATOM 955 N N . SER A 1 118 ? -4.903 -4.321 1.467 1.00 94.50 118 SER A N 1
ATOM 956 C CA . SER A 1 118 ? -6.095 -4.860 0.798 1.00 94.50 118 SER A CA 1
ATOM 957 C C . SER A 1 118 ? -6.706 -3.842 -0.175 1.00 94.50 118 SER A C 1
ATOM 959 O O . SER A 1 118 ? -6.971 -4.180 -1.329 1.00 94.50 118 SER A O 1
ATOM 961 N N . ASP A 1 119 ? -6.818 -2.572 0.228 1.00 95.19 119 ASP A N 1
ATOM 962 C CA . ASP A 1 119 ? -7.261 -1.489 -0.662 1.00 95.19 119 ASP A CA 1
ATOM 963 C C . ASP A 1 119 ? -6.295 -1.271 -1.837 1.00 95.19 119 ASP A C 1
ATOM 965 O O . ASP A 1 119 ? -6.723 -1.060 -2.970 1.00 95.19 119 ASP A O 1
ATOM 969 N N . SER A 1 120 ? -4.984 -1.356 -1.594 1.00 97.12 120 SER A N 1
ATOM 970 C CA . SER A 1 120 ? -3.961 -1.259 -2.641 1.00 97.12 120 SER A CA 1
ATOM 971 C C . SER A 1 120 ? -4.042 -2.408 -3.647 1.00 97.12 120 SER A C 1
ATOM 973 O O . SER A 1 120 ? -3.830 -2.187 -4.838 1.00 97.12 120 SER A O 1
ATOM 975 N N . GLN A 1 121 ? -4.327 -3.625 -3.188 1.00 97.69 121 GLN A N 1
ATOM 976 C CA . GLN A 1 121 ? -4.528 -4.799 -4.036 1.00 97.69 121 GLN A CA 1
ATOM 977 C C . GLN A 1 121 ? -5.796 -4.656 -4.881 1.00 97.69 121 GLN A C 1
ATOM 979 O O . GLN A 1 121 ? -5.740 -4.852 -6.094 1.00 97.69 121 GLN A O 1
ATOM 984 N N . LEU A 1 122 ? -6.914 -4.234 -4.278 1.00 97.62 122 LEU A N 1
ATOM 985 C CA . LEU A 1 122 ? -8.138 -3.932 -5.018 1.00 97.62 122 LEU A CA 1
ATOM 986 C C . LEU A 1 122 ? -7.887 -2.833 -6.056 1.00 97.62 122 LEU A C 1
ATOM 988 O O . LEU A 1 122 ? -8.214 -3.016 -7.224 1.00 97.62 122 LEU A O 1
ATOM 992 N N . GLY A 1 123 ? -7.258 -1.722 -5.666 1.00 98.19 123 GLY A N 1
ATOM 993 C CA . GLY A 1 123 ? -6.897 -0.638 -6.579 1.00 98.19 123 GLY A CA 1
ATOM 994 C C . GLY A 1 123 ? -6.078 -1.130 -7.773 1.00 98.19 123 GLY A C 1
ATOM 995 O O . GLY A 1 123 ? -6.360 -0.737 -8.903 1.00 98.19 123 GLY A O 1
ATOM 996 N N . ALA A 1 124 ? -5.129 -2.041 -7.539 1.00 98.62 124 ALA A N 1
ATOM 997 C CA . ALA A 1 124 ? -4.320 -2.644 -8.591 1.00 98.62 124 ALA A CA 1
ATOM 998 C C . ALA A 1 124 ? -5.134 -3.528 -9.545 1.00 98.62 124 ALA A C 1
ATOM 1000 O O . ALA A 1 124 ? -4.966 -3.430 -10.760 1.00 98.62 124 ALA A O 1
ATOM 1001 N N . VAL A 1 125 ? -6.052 -4.345 -9.014 1.00 98.62 125 VAL A N 1
ATOM 1002 C CA . VAL A 1 125 ? -6.984 -5.144 -9.828 1.00 98.62 125 VAL A CA 1
ATOM 1003 C C . VAL A 1 125 ? -7.835 -4.242 -10.713 1.00 98.62 125 VAL A C 1
ATOM 1005 O O . VAL A 1 125 ? -7.928 -4.471 -11.917 1.00 98.62 125 VAL A O 1
ATOM 1008 N N . LEU A 1 126 ? -8.420 -3.188 -10.140 1.00 98.62 126 LEU A N 1
ATOM 1009 C CA . LEU A 1 126 ? -9.266 -2.260 -10.888 1.00 98.62 126 LEU A CA 1
ATOM 1010 C C . LEU A 1 126 ? -8.471 -1.503 -11.954 1.00 98.62 126 LEU A C 1
ATOM 1012 O O . LEU A 1 126 ? -8.934 -1.391 -13.085 1.00 98.62 126 LEU A O 1
ATOM 1016 N N . ALA A 1 127 ? -7.266 -1.033 -11.626 1.00 98.75 127 ALA A N 1
ATOM 1017 C CA . ALA A 1 127 ? -6.391 -0.366 -12.583 1.00 98.75 127 ALA A CA 1
ATOM 1018 C C . ALA A 1 127 ? -5.994 -1.298 -13.740 1.00 98.75 127 ALA A C 1
ATOM 1020 O O . ALA A 1 127 ? -6.074 -0.890 -14.898 1.00 98.75 127 ALA A O 1
ATOM 1021 N N . ALA A 1 128 ? -5.639 -2.555 -13.454 1.00 98.69 128 ALA A N 1
ATOM 1022 C CA . ALA A 1 128 ? -5.304 -3.547 -14.475 1.00 98.69 128 ALA A CA 1
ATOM 1023 C C . ALA A 1 128 ? -6.513 -3.890 -15.361 1.00 98.69 128 ALA A C 1
ATOM 1025 O O . ALA A 1 128 ? -6.410 -3.856 -16.589 1.00 98.69 128 ALA A O 1
ATOM 1026 N N . TYR A 1 129 ? -7.679 -4.156 -14.765 1.00 98.62 129 TYR A N 1
ATOM 1027 C CA . TYR A 1 129 ? -8.905 -4.423 -15.519 1.00 98.62 129 TYR A CA 1
ATOM 1028 C C . TYR A 1 129 ? -9.312 -3.240 -16.393 1.00 98.62 129 TYR A C 1
ATOM 1030 O O . TYR A 1 129 ? -9.628 -3.442 -17.563 1.00 98.62 129 TYR A O 1
ATOM 1038 N N . ASN A 1 130 ? -9.244 -2.011 -15.883 1.00 98.31 130 ASN A N 1
ATOM 1039 C CA . ASN A 1 130 ? -9.566 -0.817 -16.663 1.00 98.31 130 ASN A CA 1
ATOM 1040 C C . ASN A 1 130 ? -8.567 -0.593 -17.804 1.00 98.31 130 ASN A C 1
ATOM 1042 O O . ASN A 1 130 ? -8.983 -0.328 -18.933 1.00 98.31 130 ASN A O 1
ATOM 1046 N N . GLN A 1 131 ? -7.267 -0.769 -17.544 1.00 97.94 131 GLN A N 1
ATOM 1047 C CA . GLN A 1 131 ? -6.215 -0.670 -18.560 1.00 97.94 131 GLN A CA 1
ATOM 1048 C C . GLN A 1 131 ? -6.433 -1.676 -19.702 1.00 97.94 131 GLN A C 1
ATOM 1050 O O . GLN A 1 131 ? -6.236 -1.345 -20.872 1.00 97.94 131 GLN A O 1
ATOM 1055 N N . LEU A 1 132 ? -6.875 -2.891 -19.368 1.00 97.69 132 LEU A N 1
ATOM 1056 C CA . LEU A 1 132 ? -7.112 -3.985 -20.313 1.00 97.69 132 LEU A CA 1
ATOM 1057 C C . LEU A 1 132 ? -8.558 -4.072 -20.816 1.00 97.69 132 LEU A C 1
ATOM 1059 O O . LEU A 1 132 ? -8.878 -4.954 -21.612 1.00 97.69 132 LEU A O 1
ATOM 1063 N N . LYS A 1 133 ? -9.431 -3.156 -20.378 1.00 97.75 133 LYS A N 1
ATOM 1064 C CA . LYS A 1 133 ? -10.865 -3.122 -20.706 1.00 97.75 133 LYS A CA 1
ATOM 1065 C C . LYS A 1 133 ? -11.595 -4.431 -20.366 1.00 97.75 133 LYS A C 1
ATOM 1067 O O . LYS A 1 133 ? -12.473 -4.873 -21.105 1.00 97.75 133 LYS A O 1
ATOM 1072 N N . ILE A 1 134 ? -11.226 -5.057 -19.252 1.00 98.06 134 ILE A N 1
ATOM 1073 C CA . ILE A 1 134 ? -11.879 -6.256 -18.722 1.00 98.06 134 ILE A CA 1
ATOM 1074 C C . ILE A 1 134 ? -13.114 -5.816 -17.925 1.00 98.06 134 ILE A C 1
ATOM 1076 O O . ILE A 1 134 ? -12.960 -5.066 -16.961 1.00 98.06 134 ILE A O 1
ATOM 1080 N N . PRO A 1 135 ? -14.332 -6.260 -18.282 1.00 97.94 135 PRO A N 1
ATOM 1081 C CA . PRO A 1 135 ? -15.527 -5.931 -17.517 1.00 97.94 135 PRO A CA 1
ATOM 1082 C C . PRO A 1 135 ? -15.568 -6.706 -16.193 1.00 97.94 135 PRO A C 1
ATOM 1084 O O . PRO A 1 135 ? -15.204 -7.886 -16.123 1.00 97.94 135 PRO A O 1
ATOM 1087 N N . TYR A 1 136 ? -16.024 -6.035 -15.136 1.00 98.06 136 TYR A N 1
ATOM 1088 C CA . TYR A 1 136 ? -16.117 -6.590 -13.789 1.00 98.06 136 TYR A CA 1
ATOM 1089 C C . TYR A 1 136 ? -17.288 -5.989 -13.005 1.00 98.06 136 TYR A C 1
ATOM 1091 O O . TYR A 1 136 ? -17.799 -4.914 -13.322 1.00 98.06 136 TYR A O 1
ATOM 1099 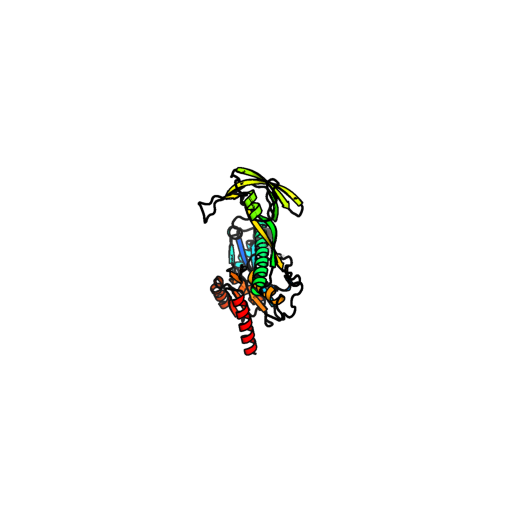N N . GLN A 1 137 ? -17.671 -6.670 -11.930 1.00 97.56 137 GLN A N 1
ATOM 1100 C CA . GLN A 1 137 ? -18.622 -6.197 -10.929 1.00 97.56 137 GLN A CA 1
ATOM 1101 C C . GLN A 1 137 ? -17.928 -6.061 -9.576 1.00 97.56 137 GLN A C 1
ATOM 1103 O O . GLN A 1 137 ? -17.093 -6.885 -9.212 1.00 97.56 137 GLN A O 1
ATOM 1108 N N . LEU A 1 138 ? -18.281 -5.026 -8.813 1.00 96.19 138 LEU A N 1
ATOM 1109 C CA . LEU A 1 138 ? -17.810 -4.872 -7.439 1.00 96.19 138 LEU A CA 1
ATOM 1110 C C . LEU A 1 138 ? -18.795 -5.527 -6.479 1.00 96.19 138 LEU A C 1
ATOM 1112 O O . LEU A 1 138 ? -19.963 -5.143 -6.420 1.00 96.19 138 LEU A O 1
ATOM 1116 N N . LYS A 1 139 ? -18.304 -6.471 -5.686 1.00 95.19 139 LYS A N 1
ATOM 1117 C CA . LYS A 1 139 ? -19.056 -7.112 -4.612 1.00 95.19 139 LYS A CA 1
ATOM 1118 C C . LYS A 1 139 ? -18.556 -6.594 -3.269 1.00 95.19 139 LYS A C 1
ATOM 1120 O O . LYS A 1 139 ? -17.356 -6.587 -3.020 1.00 95.19 139 LYS A O 1
ATOM 1125 N N . SER A 1 140 ? -19.465 -6.156 -2.402 1.00 94.88 140 SER A N 1
ATOM 1126 C CA . SER A 1 140 ? -19.104 -5.790 -1.029 1.00 94.88 140 SER A CA 1
ATOM 1127 C C . SER A 1 140 ? -18.852 -7.039 -0.187 1.00 94.88 140 SER A C 1
ATOM 1129 O O . SER A 1 140 ? -19.654 -7.974 -0.219 1.00 94.88 140 SER A O 1
ATOM 1131 N N . GLU A 1 141 ? -17.778 -7.034 0.598 1.00 93.56 141 GLU A N 1
ATOM 1132 C CA . GLU A 1 141 ? -17.482 -8.078 1.590 1.00 93.56 141 GLU A CA 1
ATOM 1133 C C . GLU A 1 141 ? -17.889 -7.666 3.015 1.00 93.56 141 GLU A C 1
ATOM 1135 O O . GLU A 1 141 ? -18.038 -8.505 3.908 1.00 93.56 141 GLU A O 1
ATOM 1140 N N . GLY A 1 142 ? -18.126 -6.370 3.226 1.00 95.06 142 GLY A N 1
ATOM 1141 C CA . GLY A 1 142 ? -18.600 -5.821 4.490 1.00 95.06 142 GLY A CA 1
ATOM 1142 C C . GLY A 1 142 ? -17.852 -4.568 4.919 1.00 95.06 142 GLY A C 1
ATOM 1143 O O . GLY A 1 142 ? -16.889 -4.125 4.285 1.00 95.06 142 GLY A O 1
ATOM 1144 N N . VAL A 1 143 ? -18.309 -4.003 6.034 1.00 96.50 143 VAL A N 1
ATOM 1145 C CA . VAL A 1 143 ? -17.689 -2.850 6.691 1.00 96.50 143 VAL A CA 1
ATOM 1146 C C . VAL A 1 143 ? -16.906 -3.330 7.905 1.00 96.50 143 VAL A C 1
ATOM 1148 O O . VAL A 1 143 ? -17.467 -3.988 8.776 1.00 96.50 143 VAL A O 1
ATOM 1151 N N . TYR A 1 144 ? -15.625 -2.986 7.971 1.00 95.81 144 TYR A N 1
ATOM 1152 C CA . TYR A 1 144 ? -14.697 -3.435 9.001 1.00 95.81 144 TYR A CA 1
ATOM 1153 C C . TYR A 1 144 ? -14.194 -2.269 9.843 1.00 95.81 144 TYR A C 1
ATOM 1155 O O . TYR A 1 144 ? -13.818 -1.219 9.316 1.00 95.81 144 TYR A O 1
ATOM 1163 N N . VAL A 1 145 ? -14.141 -2.472 11.156 1.00 94.81 145 VAL A N 1
ATOM 1164 C CA . VAL A 1 145 ? -13.517 -1.542 12.096 1.00 94.81 145 VAL A CA 1
ATOM 1165 C C . VAL A 1 145 ? -12.002 -1.651 11.972 1.00 94.81 145 VAL A C 1
ATOM 1167 O O . VAL A 1 145 ? -11.430 -2.732 12.082 1.00 94.81 145 VAL A O 1
ATOM 1170 N N . ILE A 1 146 ? -11.339 -0.519 11.753 1.00 91.94 146 ILE A N 1
ATOM 1171 C CA . ILE A 1 146 ? -9.880 -0.440 11.675 1.00 91.94 146 ILE A CA 1
ATOM 1172 C C . ILE A 1 146 ? -9.325 -0.100 13.059 1.00 91.94 146 ILE A C 1
ATOM 1174 O O . ILE A 1 146 ? -8.530 -0.861 13.604 1.00 91.94 146 ILE A O 1
ATOM 1178 N N . TYR A 1 147 ? -9.765 1.008 13.655 1.00 88.00 147 TYR A N 1
ATOM 1179 C CA . TYR A 1 147 ? -9.401 1.370 15.027 1.00 88.00 147 TYR A CA 1
ATOM 1180 C C . TYR A 1 147 ? -10.391 2.362 15.638 1.00 88.00 147 TYR A C 1
ATOM 1182 O O . TYR A 1 147 ? -11.163 3.007 14.924 1.00 88.00 147 TYR A O 1
ATOM 1190 N N . ASN A 1 148 ? -10.352 2.506 16.960 1.00 86.62 148 ASN A N 1
ATOM 1191 C CA . ASN A 1 148 ? -11.244 3.397 17.698 1.00 86.62 148 ASN A CA 1
ATOM 1192 C C . ASN A 1 148 ? -10.569 4.736 18.004 1.00 86.62 148 ASN A C 1
ATOM 1194 O O . ASN A 1 148 ? -9.348 4.833 18.080 1.00 86.62 148 ASN A O 1
ATOM 1198 N N . TYR A 1 149 ? -11.368 5.774 18.250 1.00 84.75 149 TYR A N 1
ATOM 1199 C CA . TYR A 1 149 ? -10.891 7.016 18.851 1.00 84.75 149 TYR A CA 1
ATOM 1200 C C . TYR A 1 149 ? -11.423 7.101 20.287 1.00 84.75 149 TYR A C 1
ATOM 1202 O O . TYR A 1 149 ? -12.499 7.666 20.495 1.00 84.75 149 TYR A O 1
ATOM 1210 N N . PRO A 1 150 ? -10.689 6.590 21.297 1.00 77.56 150 PRO A N 1
ATOM 1211 C CA . PRO A 1 150 ? -11.184 6.514 22.676 1.00 77.56 150 PRO A CA 1
ATOM 1212 C C . PRO A 1 150 ? -11.552 7.880 23.262 1.00 77.56 150 PRO A C 1
ATOM 1214 O O . PRO A 1 150 ? -12.430 7.981 24.111 1.00 77.56 150 PRO A O 1
ATOM 1217 N N . ASN A 1 151 ? -10.889 8.940 22.787 1.00 82.25 151 ASN A N 1
ATOM 1218 C CA . ASN A 1 151 ? -11.156 10.319 23.194 1.00 82.25 151 ASN A CA 1
ATOM 1219 C C . ASN A 1 151 ? -12.437 10.897 22.569 1.00 82.25 151 ASN A C 1
ATOM 1221 O O . ASN A 1 151 ? -12.931 11.914 23.044 1.00 82.25 151 ASN A O 1
ATOM 1225 N N . LEU A 1 152 ? -12.936 10.298 21.482 1.00 81.62 152 LEU A N 1
ATOM 1226 C CA . LEU A 1 152 ? -14.161 10.727 20.808 1.00 81.62 152 LEU A CA 1
ATOM 1227 C C . LEU A 1 152 ? -15.366 9.920 21.277 1.00 81.62 152 LEU A C 1
ATOM 1229 O O . LEU A 1 152 ? -16.415 10.511 21.491 1.00 81.62 152 LEU A O 1
ATOM 1233 N N . ALA A 1 153 ? -15.229 8.599 21.429 1.00 80.94 153 ALA A N 1
ATOM 1234 C CA . ALA A 1 153 ? -16.314 7.721 21.850 1.00 80.94 153 ALA A CA 1
ATOM 1235 C C . ALA A 1 153 ? -15.815 6.563 22.720 1.00 80.94 153 ALA A C 1
ATOM 1237 O O . ALA A 1 153 ? -14.769 5.969 22.460 1.00 80.94 153 ALA A O 1
ATOM 1238 N N . HIS A 1 154 ? -16.633 6.191 23.704 1.00 78.44 154 HIS A N 1
ATOM 1239 C CA . HIS A 1 154 ? -16.507 4.922 24.411 1.00 78.44 154 HIS A CA 1
ATOM 1240 C C . HIS A 1 154 ? -17.406 3.885 23.734 1.00 78.44 154 HIS A C 1
ATOM 1242 O O . HIS A 1 154 ? -18.623 4.065 23.653 1.00 78.44 154 HIS A O 1
ATOM 1248 N N . ASN A 1 155 ? -16.804 2.812 23.226 1.00 86.75 155 ASN A N 1
ATOM 1249 C CA . ASN A 1 155 ? -17.499 1.720 22.557 1.00 86.75 155 ASN A CA 1
ATOM 1250 C C . ASN A 1 155 ? -16.778 0.381 22.815 1.00 86.75 155 ASN A C 1
ATOM 1252 O O . ASN A 1 155 ? -15.650 0.357 23.304 1.00 86.75 155 ASN A O 1
ATOM 1256 N N . GLU A 1 156 ? -17.462 -0.724 22.523 1.00 91.81 156 GLU A N 1
ATOM 1257 C CA . GLU A 1 156 ? -16.975 -2.100 22.737 1.00 91.81 156 GLU A CA 1
ATOM 1258 C C . GLU A 1 156 ? -16.411 -2.746 21.451 1.00 91.81 156 GLU A C 1
ATOM 1260 O O . GLU A 1 156 ? -16.183 -3.962 21.392 1.00 91.81 156 GLU A O 1
ATOM 1265 N N . PHE A 1 157 ? -16.218 -1.944 20.398 1.00 93.62 157 PHE A N 1
ATOM 1266 C CA . PHE A 1 157 ? -15.635 -2.422 19.149 1.00 93.62 157 PHE A CA 1
ATOM 1267 C C . PHE A 1 157 ? -14.174 -2.801 19.351 1.00 93.62 157 PHE A C 1
ATOM 1269 O O . PHE A 1 157 ? -13.434 -2.135 20.073 1.00 93.62 157 PHE A O 1
ATOM 1276 N N . GLU A 1 158 ? -13.749 -3.835 18.643 1.00 91.81 158 GLU A N 1
ATOM 1277 C CA . GLU A 1 158 ? -12.346 -4.180 18.488 1.00 91.81 158 GLU A CA 1
ATOM 1278 C C . GLU A 1 158 ? -11.946 -4.032 17.021 1.00 91.81 158 GLU A C 1
ATOM 1280 O O . GLU A 1 158 ? -12.756 -4.102 16.093 1.00 91.81 158 GLU A O 1
ATOM 1285 N N . THR A 1 159 ? -10.658 -3.806 16.815 1.00 91.88 159 THR A N 1
ATOM 1286 C CA . THR A 1 159 ? -10.055 -3.806 15.491 1.00 91.88 159 THR A CA 1
ATOM 1287 C C . THR A 1 159 ? -10.339 -5.131 14.770 1.00 91.88 159 THR A C 1
ATOM 1289 O O . THR A 1 159 ? -10.231 -6.198 15.368 1.00 91.88 159 THR A O 1
ATOM 1292 N N . ASN A 1 160 ? -10.658 -5.048 13.474 1.00 92.19 160 ASN A N 1
ATOM 1293 C CA . ASN A 1 160 ? -11.069 -6.146 12.591 1.00 92.19 160 ASN A CA 1
ATOM 1294 C C . ASN A 1 160 ? -12.503 -6.684 12.802 1.00 92.19 160 ASN A C 1
ATOM 1296 O O . ASN A 1 160 ? -12.889 -7.638 12.128 1.00 92.19 160 ASN A O 1
ATOM 1300 N N . ASP A 1 161 ? -13.323 -6.058 13.653 1.00 95.62 161 ASP A N 1
ATOM 1301 C CA . ASP A 1 161 ? -14.763 -6.347 13.708 1.00 95.62 161 ASP A CA 1
ATOM 1302 C C . ASP A 1 161 ? -15.434 -6.057 12.362 1.00 95.62 161 ASP A C 1
ATOM 1304 O O . ASP A 1 161 ? -15.339 -4.937 11.854 1.00 95.62 161 ASP A O 1
ATOM 1308 N N . ARG A 1 162 ? -16.176 -7.024 11.809 1.00 96.88 162 ARG A N 1
ATOM 1309 C CA . ARG A 1 162 ? -17.078 -6.776 10.674 1.00 96.88 162 ARG A CA 1
ATOM 1310 C C . ARG A 1 162 ? -18.455 -6.393 11.191 1.00 96.88 162 ARG A C 1
ATOM 1312 O O . ARG A 1 162 ? -19.086 -7.179 11.888 1.00 96.88 162 ARG A O 1
ATOM 1319 N N . ILE A 1 163 ? -18.941 -5.211 10.841 1.00 97.25 163 ILE A N 1
ATOM 1320 C CA . ILE A 1 163 ? -20.277 -4.738 11.212 1.00 97.25 163 ILE A CA 1
ATOM 1321 C C . ILE A 1 163 ? -21.306 -5.483 10.357 1.00 97.25 163 ILE A C 1
ATOM 1323 O O . ILE A 1 163 ? -21.294 -5.332 9.139 1.00 97.25 163 ILE A O 1
ATOM 1327 N N . ILE A 1 164 ? -22.176 -6.278 10.991 1.00 97.31 164 ILE A N 1
ATOM 1328 C CA . ILE A 1 164 ? -23.224 -7.062 10.315 1.00 97.31 164 ILE A CA 1
ATOM 1329 C C . ILE A 1 164 ? -24.579 -6.365 10.431 1.00 97.31 164 ILE A C 1
ATOM 1331 O O . ILE A 1 164 ? -25.319 -6.286 9.456 1.00 97.31 164 ILE A O 1
ATOM 1335 N N . GLU A 1 165 ? -24.927 -5.866 11.620 1.00 97.50 165 GLU A N 1
ATOM 1336 C CA . GLU A 1 165 ? -26.208 -5.194 11.866 1.00 97.50 165 GLU A CA 1
ATOM 1337 C C . GLU A 1 165 ? -26.065 -4.047 12.865 1.00 97.50 165 GLU A C 1
ATOM 1339 O O . GLU A 1 165 ? -25.250 -4.108 13.783 1.00 97.50 165 GLU A O 1
ATOM 1344 N N . VAL A 1 166 ? -26.931 -3.042 12.746 1.00 97.19 166 VAL A N 1
ATOM 1345 C CA . VAL A 1 166 ? -27.110 -1.976 13.742 1.00 97.19 166 VAL A CA 1
ATOM 1346 C C . VAL A 1 166 ? -28.596 -1.905 14.102 1.00 97.19 166 VAL A C 1
ATOM 1348 O O . VAL A 1 166 ? -29.436 -1.674 13.233 1.00 97.19 166 VAL A O 1
ATOM 1351 N N . ASP A 1 167 ? -28.929 -2.144 15.373 1.00 94.88 167 ASP A N 1
ATOM 1352 C CA . ASP A 1 167 ? -30.297 -2.300 15.898 1.00 94.88 167 ASP A CA 1
ATOM 1353 C C . ASP A 1 167 ? -31.165 -3.255 15.049 1.00 94.88 167 ASP A C 1
ATOM 1355 O O . ASP A 1 167 ? -32.300 -2.945 14.682 1.00 94.88 167 ASP A O 1
ATOM 1359 N N . GLY A 1 168 ? -30.601 -4.408 14.675 1.00 94.38 168 GLY A N 1
ATOM 1360 C CA . GLY A 1 168 ? -31.275 -5.440 13.876 1.00 94.38 168 GLY A CA 1
ATOM 1361 C C . GLY A 1 168 ? -31.438 -5.115 12.386 1.00 94.38 168 GLY A C 1
ATOM 1362 O O . GLY A 1 168 ? -32.030 -5.905 11.654 1.00 94.38 168 GLY A O 1
ATOM 1363 N N . LYS A 1 169 ? -30.926 -3.972 11.907 1.00 96.69 169 LYS A N 1
ATOM 1364 C CA . LYS A 1 169 ? -30.895 -3.642 10.474 1.00 96.69 169 LYS A CA 1
ATOM 1365 C C . LYS A 1 169 ? -29.570 -4.093 9.856 1.00 96.69 169 LYS A C 1
ATOM 1367 O O . LYS A 1 169 ? -28.531 -3.712 10.393 1.00 96.69 169 LYS A O 1
ATOM 1372 N N . PRO A 1 170 ? -29.580 -4.839 8.737 1.00 96.44 170 PRO A N 1
ATOM 1373 C CA . PRO A 1 170 ? -28.362 -5.344 8.113 1.00 96.44 170 PRO A CA 1
ATOM 1374 C C . PRO A 1 170 ? -27.502 -4.220 7.529 1.00 96.44 170 PRO A C 1
ATOM 1376 O O . PRO A 1 170 ? -28.010 -3.246 6.972 1.00 96.44 170 PRO A O 1
ATOM 1379 N N . VAL A 1 171 ? -26.188 -4.393 7.631 1.00 96.44 171 VAL A N 1
ATOM 1380 C CA . VAL A 1 171 ? -25.152 -3.492 7.132 1.00 96.44 171 VAL A CA 1
ATOM 1381 C C . VAL A 1 171 ? -24.155 -4.321 6.332 1.00 96.44 171 VAL A C 1
ATOM 1383 O O . VAL A 1 171 ? -23.340 -5.040 6.893 1.00 96.44 171 VAL A O 1
ATOM 1386 N N . ASN A 1 172 ? -24.213 -4.204 5.007 1.00 93.00 172 ASN A N 1
ATOM 1387 C CA . ASN A 1 172 ? -23.296 -4.917 4.110 1.00 93.00 172 ASN A CA 1
ATOM 1388 C C . ASN A 1 172 ? -22.286 -3.987 3.427 1.00 93.00 172 ASN A C 1
ATOM 1390 O O . ASN A 1 172 ? -21.287 -4.451 2.881 1.00 93.00 172 ASN A O 1
ATOM 1394 N N . ASP A 1 173 ? -22.531 -2.681 3.439 1.00 95.38 173 ASP A N 1
ATOM 1395 C CA . ASP A 1 173 ? -21.727 -1.662 2.774 1.00 95.38 173 ASP A CA 1
ATOM 1396 C C . ASP A 1 173 ? -21.895 -0.300 3.466 1.00 95.38 173 ASP A C 1
ATOM 1398 O O . ASP A 1 173 ? -22.642 -0.148 4.441 1.00 95.38 173 ASP A O 1
ATOM 1402 N N . PHE A 1 174 ? -21.162 0.703 2.979 1.00 93.81 174 PHE A N 1
ATOM 1403 C CA . PHE A 1 174 ? -21.256 2.062 3.502 1.00 93.81 174 PHE A CA 1
ATOM 1404 C C . PHE A 1 174 ? -22.627 2.709 3.294 1.00 93.81 174 PHE A C 1
ATOM 1406 O O . PHE A 1 174 ? -23.046 3.488 4.148 1.00 93.81 174 PHE A O 1
ATOM 1413 N N . GLU A 1 175 ? -23.332 2.395 2.207 1.00 93.94 175 GLU A N 1
ATOM 1414 C CA . GLU A 1 175 ? -24.646 2.976 1.914 1.00 93.94 175 GLU A CA 1
ATOM 1415 C C . GLU A 1 175 ? -25.688 2.491 2.926 1.00 93.94 175 GLU A C 1
ATOM 1417 O O . GLU A 1 175 ? -26.414 3.299 3.511 1.00 93.94 175 GLU A O 1
ATOM 1422 N N . ALA A 1 176 ? -25.697 1.189 3.215 1.00 95.38 176 ALA A N 1
ATOM 1423 C CA . ALA A 1 176 ? -26.516 0.577 4.249 1.00 95.38 176 ALA A CA 1
ATOM 1424 C C . ALA A 1 176 ? -26.174 1.140 5.634 1.00 95.38 176 ALA A C 1
ATOM 1426 O O . ALA A 1 176 ? -27.077 1.527 6.378 1.00 95.38 176 ALA A O 1
ATOM 1427 N N . LEU A 1 177 ? -24.883 1.266 5.970 1.00 94.50 177 LEU A N 1
ATOM 1428 C CA . LEU A 1 177 ? -24.470 1.863 7.243 1.00 94.50 177 LEU A CA 1
ATOM 1429 C C . LEU A 1 177 ? -24.971 3.306 7.367 1.00 94.50 177 LEU A C 1
ATOM 1431 O O . LEU A 1 177 ? -25.585 3.671 8.369 1.00 94.50 177 LEU A O 1
ATOM 1435 N N . GLN A 1 178 ? -24.773 4.122 6.333 1.00 92.25 178 GLN A N 1
ATOM 1436 C CA . GLN A 1 178 ? -25.236 5.505 6.308 1.00 92.25 178 GLN A CA 1
ATOM 1437 C C . GLN A 1 178 ? -26.763 5.596 6.424 1.00 92.25 178 GLN A C 1
ATOM 1439 O O . GLN A 1 178 ? -27.273 6.455 7.148 1.00 92.25 178 GLN A O 1
ATOM 1444 N N . ALA A 1 179 ? -27.500 4.704 5.759 1.00 93.69 179 ALA A N 1
ATOM 1445 C CA . ALA A 1 179 ? -28.954 4.645 5.839 1.00 93.69 179 ALA A CA 1
ATOM 1446 C C . ALA A 1 179 ? -29.443 4.330 7.261 1.00 93.69 179 ALA A C 1
ATOM 1448 O O . ALA A 1 179 ? -30.393 4.959 7.730 1.00 93.69 179 ALA A O 1
ATOM 1449 N N . VAL A 1 180 ? -28.780 3.413 7.976 1.00 94.38 180 VAL A N 1
ATOM 1450 C CA . VAL A 1 180 ? -29.134 3.073 9.366 1.00 94.38 180 VAL A CA 1
ATOM 1451 C C . VAL A 1 180 ? -28.768 4.190 10.352 1.00 94.38 180 VAL A C 1
ATOM 1453 O O . VAL A 1 180 ? -29.467 4.388 11.352 1.00 94.38 180 VAL A O 1
ATOM 1456 N N . MET A 1 181 ? -27.715 4.953 10.054 1.00 91.88 181 MET A N 1
ATOM 1457 C CA . MET A 1 181 ? -27.261 6.083 10.871 1.00 91.88 181 MET A CA 1
ATOM 1458 C C . MET A 1 181 ? -28.051 7.377 10.631 1.00 91.88 181 MET A C 1
ATOM 1460 O O . MET A 1 181 ? -28.015 8.295 11.453 1.00 91.88 181 MET A O 1
ATOM 1464 N N . LYS A 1 182 ? -28.791 7.476 9.523 1.00 91.19 182 LYS A N 1
ATOM 1465 C CA . LYS A 1 182 ? -29.561 8.673 9.170 1.00 91.19 182 LYS A CA 1
ATOM 1466 C C . LYS A 1 182 ? -30.626 8.986 10.230 1.00 91.19 182 LYS A C 1
ATOM 1468 O O . LYS A 1 182 ? -31.488 8.166 10.524 1.00 91.19 182 LYS A O 1
ATOM 1473 N N . GLY A 1 183 ? -30.592 10.209 10.762 1.00 88.06 183 GLY A N 1
ATOM 1474 C CA . GLY A 1 183 ? -31.554 10.701 11.760 1.00 88.06 183 GLY A CA 1
ATOM 1475 C C . GLY A 1 183 ? -31.238 10.327 13.214 1.00 88.06 183 GLY A C 1
ATOM 1476 O O . GLY A 1 183 ? -31.947 10.787 14.110 1.00 88.06 183 GLY A O 1
ATOM 1477 N N . ARG A 1 184 ? -30.175 9.546 13.457 1.00 92.56 184 ARG A N 1
ATOM 1478 C CA . ARG A 1 184 ? -29.668 9.246 14.804 1.00 92.56 184 ARG A CA 1
ATOM 1479 C C . ARG A 1 184 ? -29.053 10.483 15.452 1.00 92.56 184 ARG A C 1
ATOM 1481 O O . ARG A 1 184 ? -28.629 11.412 14.758 1.00 92.56 184 ARG A O 1
ATOM 1488 N N . LYS A 1 185 ? -28.990 10.495 16.784 1.00 92.56 185 LYS A N 1
ATOM 1489 C CA . LYS A 1 185 ? -28.483 11.638 17.562 1.00 92.56 185 LYS A CA 1
ATOM 1490 C C . LYS A 1 185 ? -27.267 11.251 18.396 1.00 92.56 185 LYS A C 1
ATOM 1492 O O . LYS A 1 185 ? -27.142 10.117 18.844 1.00 92.56 185 LYS A O 1
ATOM 1497 N N . ALA A 1 186 ? -26.382 12.216 18.637 1.00 92.00 186 ALA A N 1
ATOM 1498 C CA . ALA A 1 186 ? -25.307 12.036 19.606 1.00 92.00 186 ALA A CA 1
ATOM 1499 C C . ALA A 1 186 ? -25.889 11.738 21.005 1.00 92.00 186 ALA A C 1
ATOM 1501 O O . ALA A 1 186 ? -26.920 12.294 21.385 1.00 92.00 186 ALA A O 1
ATOM 1502 N N . GLY A 1 187 ? -25.234 10.848 21.750 1.00 91.00 187 GLY A N 1
ATOM 1503 C CA . GLY A 1 187 ? -25.677 10.334 23.049 1.00 91.00 187 GLY A CA 1
ATOM 1504 C C . GLY A 1 187 ? -26.592 9.107 22.972 1.00 91.00 187 GLY A C 1
ATOM 1505 O O . GLY A 1 187 ? -26.788 8.431 23.980 1.00 91.00 187 GLY A O 1
ATOM 1506 N N . GLU A 1 188 ? -27.128 8.776 21.797 1.00 93.19 188 GLU A N 1
ATOM 1507 C CA . GLU A 1 188 ? -27.903 7.553 21.592 1.00 93.19 188 GLU A CA 1
ATOM 1508 C C . GLU A 1 188 ? -26.992 6.322 21.690 1.00 93.19 188 GLU A C 1
ATOM 1510 O O . GLU A 1 188 ? -25.904 6.299 21.119 1.00 93.19 188 GLU A O 1
ATOM 1515 N N . THR A 1 189 ? -27.425 5.292 22.417 1.00 92.62 189 THR A N 1
ATOM 1516 C CA . THR A 1 189 ? -26.731 3.998 22.452 1.00 92.62 189 THR A CA 1
ATOM 1517 C C . THR A 1 189 ? -27.423 3.043 21.498 1.00 92.62 189 THR A C 1
ATOM 1519 O O . THR A 1 189 ? -28.624 2.818 21.626 1.00 92.62 189 THR A O 1
ATOM 1522 N N . VAL A 1 190 ? -26.658 2.462 20.580 1.00 94.50 190 VAL A N 1
ATOM 1523 C CA . VAL A 1 190 ? -27.142 1.450 19.637 1.00 94.50 190 VAL A CA 1
ATOM 1524 C C . VAL A 1 190 ? -26.498 0.102 19.930 1.00 94.50 190 VAL A C 1
ATOM 1526 O O . VAL A 1 190 ? -25.370 0.026 20.435 1.00 94.50 190 VAL A O 1
ATOM 1529 N N . GLN A 1 191 ? -27.222 -0.969 19.620 1.00 96.06 191 GLN A N 1
ATOM 1530 C CA . GLN A 1 191 ? -26.696 -2.323 19.676 1.00 96.06 191 GLN A CA 1
ATOM 1531 C C . GLN A 1 191 ? -26.207 -2.721 18.287 1.00 96.06 191 GLN A C 1
ATOM 1533 O O . GLN A 1 191 ? -26.958 -2.690 17.314 1.00 96.06 191 GLN A O 1
ATOM 1538 N N . VAL A 1 192 ? -24.942 -3.108 18.193 1.00 97.25 192 VAL A N 1
ATOM 1539 C CA . VAL A 1 192 ? -24.312 -3.476 16.929 1.00 97.25 192 VAL A CA 1
ATOM 1540 C C . VAL A 1 192 ? -23.955 -4.951 16.977 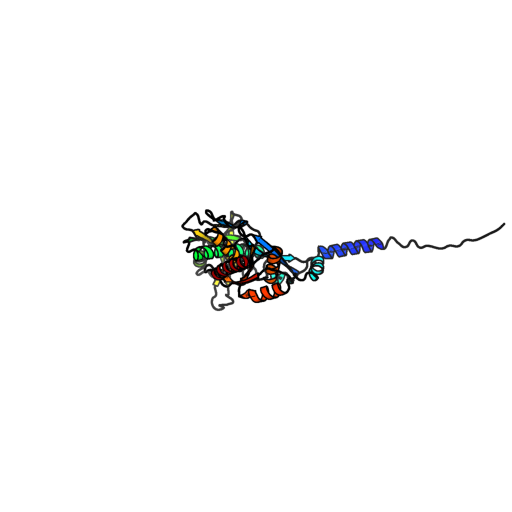1.00 97.25 192 VAL A C 1
ATOM 1542 O O . VAL A 1 192 ? -23.305 -5.411 17.914 1.00 97.25 192 VAL A O 1
ATOM 1545 N N . LYS A 1 193 ? -24.397 -5.707 15.976 1.00 97.94 193 LYS A N 1
ATOM 1546 C CA . LYS A 1 193 ? -23.946 -7.080 15.771 1.00 97.94 193 LYS A CA 1
ATOM 1547 C C . LYS A 1 193 ? -22.695 -7.039 14.910 1.00 97.94 193 LYS A C 1
ATOM 1549 O O . LYS A 1 193 ? -22.730 -6.519 13.793 1.00 97.94 193 LYS A O 1
ATOM 1554 N N . VAL A 1 194 ? -21.609 -7.590 15.431 1.00 97.69 194 VAL A N 1
ATOM 1555 C CA . VAL A 1 194 ? -20.329 -7.700 14.734 1.00 97.69 194 VAL A CA 1
ATOM 1556 C C . VAL A 1 194 ? -19.916 -9.155 14.592 1.00 97.69 194 VAL A C 1
ATOM 1558 O O . VAL A 1 194 ? -20.233 -9.985 15.442 1.00 97.69 194 VAL A O 1
ATOM 1561 N N . GLU A 1 195 ? -19.184 -9.469 13.534 1.00 97.38 195 GLU A N 1
ATOM 1562 C CA . GLU A 1 195 ? -18.436 -10.714 13.419 1.00 97.38 195 GLU A CA 1
ATOM 1563 C C . GLU A 1 195 ? -16.999 -10.453 13.866 1.00 97.38 195 GLU A C 1
ATOM 1565 O O . GLU A 1 195 ? -16.288 -9.647 13.265 1.00 97.38 195 GLU A O 1
ATOM 1570 N N . ARG A 1 196 ? -16.585 -11.155 14.921 1.00 95.88 196 ARG A N 1
ATOM 1571 C CA . ARG A 1 196 ? -15.230 -11.132 15.476 1.00 95.88 196 ARG A CA 1
ATOM 1572 C C . ARG A 1 196 ? -14.713 -12.559 15.527 1.00 95.88 196 ARG A C 1
ATOM 1574 O O . ARG A 1 196 ? -15.360 -13.423 16.117 1.00 95.88 196 ARG A O 1
ATOM 1581 N N . ASP A 1 197 ? -13.582 -12.829 14.881 1.00 91.75 197 ASP A N 1
ATOM 1582 C CA . ASP A 1 197 ? -12.996 -14.176 14.793 1.00 91.75 197 ASP A CA 1
ATOM 1583 C C . ASP A 1 197 ? -13.996 -15.246 14.306 1.00 91.75 197 ASP A C 1
ATOM 1585 O O . ASP A 1 197 ? -14.074 -16.349 14.856 1.00 91.75 197 ASP A O 1
ATOM 1589 N N . LYS A 1 198 ? -14.796 -14.905 13.281 1.00 93.12 198 LYS A N 1
ATOM 1590 C CA . LYS A 1 198 ? -15.862 -15.755 12.704 1.00 93.12 198 LYS A CA 1
ATOM 1591 C C . LYS A 1 198 ? -17.000 -16.103 13.675 1.00 93.12 198 LYS A C 1
ATOM 1593 O O . LYS A 1 198 ? -17.728 -17.070 13.456 1.00 93.12 198 LYS A O 1
ATOM 1598 N N . LYS A 1 199 ? -17.150 -15.350 14.766 1.00 96.50 199 LYS A N 1
ATOM 1599 C CA . LYS A 1 199 ? -18.250 -15.487 15.726 1.00 96.50 199 LYS A CA 1
ATOM 1600 C C . LYS A 1 199 ? -19.031 -14.188 15.802 1.00 96.50 199 LYS A C 1
ATOM 1602 O O . LYS A 1 199 ? -18.444 -13.111 15.873 1.00 96.50 199 LYS A O 1
ATOM 1607 N N . GLU A 1 200 ? -20.351 -14.296 15.848 1.00 97.25 200 GLU A N 1
ATOM 1608 C CA . GLU A 1 200 ? -21.207 -13.138 16.081 1.00 97.25 200 GLU A CA 1
ATOM 1609 C C . GLU A 1 200 ? -21.123 -12.695 17.546 1.00 97.25 200 GLU A C 1
ATOM 1611 O O . GLU A 1 200 ? -21.192 -13.509 18.472 1.00 97.25 200 GLU A O 1
ATOM 1616 N N . LYS A 1 201 ? -20.982 -11.388 17.755 1.00 97.31 201 LYS A N 1
ATOM 1617 C CA . LYS A 1 201 ? -21.023 -10.733 19.061 1.00 97.31 201 LYS A CA 1
ATOM 1618 C C . LYS A 1 201 ? -21.930 -9.514 18.986 1.00 97.31 201 LYS A C 1
ATOM 1620 O O . LYS A 1 201 ? -21.998 -8.838 17.964 1.00 97.31 201 LYS A O 1
ATOM 1625 N N . LEU A 1 202 ? -22.611 -9.221 20.088 1.00 96.81 202 LEU A N 1
ATOM 1626 C CA . LEU A 1 202 ? -23.334 -7.965 20.261 1.00 96.81 202 LEU A CA 1
ATOM 1627 C C . LEU A 1 202 ? -22.447 -7.012 21.052 1.00 96.81 202 LEU A C 1
ATOM 1629 O O . LEU A 1 202 ? -22.013 -7.356 22.150 1.00 96.81 202 LEU A O 1
ATOM 1633 N N . VAL A 1 203 ? -22.203 -5.836 20.489 1.00 95.75 203 VAL A N 1
ATOM 1634 C CA . VAL A 1 203 ? -21.430 -4.759 21.108 1.00 95.75 203 VAL A CA 1
ATOM 1635 C C . VAL A 1 203 ? -22.308 -3.525 21.259 1.00 95.75 203 VAL A C 1
ATOM 1637 O O . VAL A 1 203 ? -23.185 -3.256 20.432 1.00 95.75 203 VAL A O 1
ATOM 1640 N N . LYS A 1 204 ? -22.101 -2.773 22.336 1.00 93.94 204 LYS A N 1
ATOM 1641 C CA . LYS A 1 204 ? -22.765 -1.485 22.546 1.00 93.94 204 LYS A CA 1
ATOM 1642 C C . LYS A 1 204 ? -21.876 -0.348 22.069 1.00 93.94 204 LYS A C 1
ATOM 1644 O O . LYS A 1 204 ? -20.668 -0.331 22.313 1.00 93.94 204 LYS A O 1
ATOM 1649 N N . ALA A 1 205 ? -22.497 0.632 21.423 1.00 92.75 205 ALA A N 1
ATOM 1650 C CA . ALA A 1 205 ? -21.810 1.834 20.991 1.00 92.75 205 ALA A CA 1
ATOM 1651 C C . ALA A 1 205 ? -22.662 3.074 21.248 1.00 92.75 205 ALA A C 1
ATOM 1653 O O . ALA A 1 205 ? -23.801 3.168 20.786 1.00 92.75 205 ALA A O 1
ATOM 1654 N N . THR A 1 206 ? -22.088 4.035 21.967 1.00 91.88 206 THR A N 1
ATOM 1655 C CA . THR A 1 206 ? -22.684 5.358 22.135 1.00 91.88 206 THR A CA 1
ATOM 1656 C C . THR A 1 206 ? -22.277 6.233 20.963 1.00 91.88 206 THR A C 1
ATOM 1658 O O . THR A 1 206 ? -21.092 6.412 20.684 1.00 91.88 206 THR A O 1
ATOM 1661 N N . LEU A 1 207 ? -23.269 6.773 20.267 1.00 93.12 207 LEU A N 1
ATOM 1662 C CA . LEU A 1 207 ? -23.066 7.635 19.119 1.00 93.12 207 LEU A CA 1
ATOM 1663 C C . LEU A 1 207 ? -22.572 9.010 19.554 1.00 93.12 207 LEU A C 1
ATOM 1665 O O . LEU A 1 207 ? -23.049 9.581 20.536 1.00 93.12 207 LEU A O 1
ATOM 1669 N N . VAL A 1 208 ? -21.645 9.570 18.788 1.00 91.81 208 VAL A N 1
ATOM 1670 C CA . VAL A 1 208 ? -21.025 10.864 19.075 1.00 91.81 208 VAL A CA 1
ATOM 1671 C C . VAL A 1 208 ? -21.095 11.777 17.865 1.00 91.81 208 VAL A C 1
ATOM 1673 O O . VAL A 1 208 ? -21.211 11.325 16.723 1.00 91.81 208 VAL A O 1
ATOM 1676 N N . GLU A 1 209 ? -21.045 13.079 18.128 1.00 89.69 209 GLU A N 1
ATOM 1677 C CA . GLU A 1 209 ? -20.908 14.077 17.077 1.00 89.69 209 GLU A CA 1
ATOM 1678 C C . GLU A 1 209 ? -19.461 14.067 16.571 1.00 89.69 209 GLU A C 1
ATOM 1680 O O . GLU A 1 209 ? -18.507 14.211 17.333 1.00 89.69 209 GLU A O 1
ATOM 1685 N N . LEU A 1 210 ? -19.310 13.856 15.271 1.00 84.75 210 LEU A N 1
ATOM 1686 C CA . LEU A 1 210 ? -18.058 13.847 14.541 1.00 84.75 210 LEU A CA 1
ATOM 1687 C C . LEU A 1 210 ? -17.983 15.125 13.711 1.00 84.75 210 LEU A C 1
ATOM 1689 O O . LEU A 1 210 ? -18.840 15.382 12.858 1.00 84.75 210 LEU A O 1
ATOM 1693 N N . THR A 1 211 ? -16.930 15.897 13.943 1.00 74.31 211 THR A N 1
ATOM 1694 C CA . THR A 1 211 ? -16.628 17.101 13.171 1.00 74.31 211 THR A CA 1
ATOM 1695 C C . THR A 1 211 ? -15.635 16.748 12.078 1.00 74.31 211 THR A C 1
ATOM 1697 O O . THR A 1 211 ? -14.570 16.198 12.358 1.00 74.31 211 THR A O 1
ATOM 1700 N N . ASP A 1 212 ? -15.960 17.071 10.829 1.00 64.69 212 ASP A N 1
ATOM 1701 C CA . ASP A 1 212 ? -14.984 16.986 9.749 1.00 64.69 212 ASP A CA 1
ATOM 1702 C C . ASP A 1 212 ? -14.001 18.170 9.864 1.00 64.69 212 ASP A C 1
ATOM 1704 O O . ASP A 1 212 ? -14.435 19.327 9.827 1.00 64.69 212 ASP A O 1
ATOM 1708 N N . PRO A 1 213 ? -12.684 17.931 10.009 1.00 57.97 213 PRO A N 1
ATOM 1709 C CA . PRO A 1 213 ? -11.711 19.013 10.127 1.00 57.97 213 PRO A CA 1
ATOM 1710 C C . PRO A 1 213 ? -11.669 19.927 8.889 1.00 57.97 213 PRO A C 1
ATOM 1712 O O . PRO A 1 213 ? -11.346 21.107 9.032 1.00 57.97 213 PRO A O 1
ATOM 1715 N N . ASN A 1 214 ? -12.052 19.422 7.710 1.00 57.16 214 ASN A N 1
ATOM 1716 C CA . ASN A 1 214 ? -12.094 20.174 6.452 1.00 57.16 214 ASN A CA 1
ATOM 1717 C C . ASN A 1 214 ? -13.479 20.764 6.147 1.00 57.16 214 ASN A C 1
ATOM 1719 O O . ASN A 1 214 ? -13.607 21.618 5.273 1.00 57.16 214 ASN A O 1
ATOM 1723 N N . LYS A 1 215 ? -14.516 20.333 6.873 1.00 60.59 215 LYS A N 1
ATOM 1724 C CA . LYS A 1 215 ? -15.893 20.821 6.741 1.00 60.59 215 LYS A CA 1
ATOM 1725 C C . LYS A 1 215 ? -16.524 21.007 8.118 1.00 60.59 215 LYS A C 1
ATOM 1727 O O . LYS A 1 215 ? -17.435 20.280 8.507 1.00 60.59 215 LYS A O 1
ATOM 1732 N N . LYS A 1 216 ? -16.043 22.014 8.853 1.00 57.72 216 LYS A N 1
ATOM 1733 C CA . LYS A 1 216 ? -16.458 22.296 10.242 1.00 57.72 216 LYS A CA 1
ATOM 1734 C C . LYS A 1 216 ? -17.972 22.485 10.430 1.00 57.72 216 LYS A C 1
ATOM 1736 O O . LYS A 1 216 ? -18.452 22.354 11.551 1.00 57.72 216 LYS A O 1
ATOM 1741 N N . GLU A 1 217 ? -18.710 22.787 9.363 1.00 59.50 217 GLU A N 1
ATOM 1742 C CA . GLU A 1 217 ? -20.162 23.006 9.390 1.00 59.50 217 GLU A CA 1
ATOM 1743 C C . GLU A 1 217 ? -20.986 21.719 9.175 1.00 59.50 217 GLU A C 1
ATOM 1745 O O . GLU A 1 217 ? -22.158 21.676 9.548 1.00 59.50 217 GLU A O 1
ATOM 1750 N N . GLU A 1 218 ? -20.394 20.639 8.650 1.00 62.44 218 GLU A N 1
ATOM 1751 C CA . GLU A 1 218 ? -21.076 19.350 8.465 1.00 62.44 218 GLU A CA 1
ATOM 1752 C C . GLU A 1 218 ? -20.870 18.455 9.698 1.00 62.44 218 GLU A C 1
ATOM 1754 O O . GLU A 1 218 ? -19.948 17.639 9.777 1.00 62.44 218 GLU A O 1
ATOM 1759 N N . LYS A 1 219 ? -21.761 18.603 10.682 1.00 72.06 219 LYS A N 1
ATOM 1760 C CA . LYS A 1 219 ? -21.840 17.706 11.843 1.00 72.06 219 LYS A CA 1
ATOM 1761 C C . LYS A 1 219 ? -22.396 16.351 11.410 1.00 72.06 219 LYS A C 1
ATOM 1763 O O . LYS A 1 219 ? -23.513 16.272 10.897 1.00 72.06 219 LYS A O 1
ATOM 1768 N N . ARG A 1 220 ? -21.643 15.273 11.635 1.00 84.69 220 ARG A N 1
ATOM 1769 C CA . ARG A 1 220 ? -22.094 13.893 11.383 1.00 84.69 220 ARG A CA 1
ATOM 1770 C C . ARG A 1 220 ? -22.185 13.131 12.694 1.00 84.69 220 ARG A C 1
ATOM 1772 O O . ARG A 1 220 ? -21.398 13.371 13.594 1.00 84.69 220 ARG A O 1
ATOM 1779 N N . VAL A 1 221 ? -23.126 12.202 12.809 1.00 88.88 221 VAL A N 1
ATOM 1780 C CA . VAL A 1 221 ? -23.218 11.309 13.972 1.00 88.88 221 VAL A CA 1
ATOM 1781 C C . VAL A 1 221 ? -22.608 9.965 13.602 1.00 88.88 221 VAL A C 1
ATOM 1783 O O . VAL A 1 221 ? -22.872 9.440 12.520 1.00 88.88 221 VAL A O 1
ATOM 1786 N N . GLY A 1 222 ? -21.782 9.406 14.480 1.00 91.88 222 GLY A N 1
ATOM 1787 C CA . GLY A 1 222 ? -21.128 8.129 14.225 1.00 91.88 222 GLY A CA 1
ATOM 1788 C C . GLY A 1 222 ? -20.595 7.463 15.483 1.00 91.88 222 GLY A C 1
ATOM 1789 O O . GLY A 1 222 ? -20.774 7.946 16.594 1.00 91.88 222 GLY A O 1
ATOM 1790 N N . PHE A 1 223 ? -19.918 6.340 15.285 1.00 91.94 223 PHE A N 1
ATOM 1791 C CA . PHE A 1 223 ? -19.421 5.474 16.356 1.00 91.94 223 PHE A CA 1
ATOM 1792 C C . PHE A 1 223 ? -18.103 5.942 17.001 1.00 91.94 223 PHE A C 1
ATOM 1794 O O . PHE A 1 223 ? -17.628 5.305 17.937 1.00 91.94 223 PHE A O 1
ATOM 1801 N N . GLY A 1 224 ? -17.478 7.009 16.485 1.00 89.88 224 GLY A N 1
ATOM 1802 C CA . GLY A 1 224 ? -16.152 7.450 16.939 1.00 89.88 224 GLY A CA 1
ATOM 1803 C C . GLY A 1 224 ? -15.032 6.459 16.609 1.00 89.88 224 GLY A C 1
ATOM 1804 O O . GLY A 1 224 ? -14.121 6.265 17.407 1.00 89.88 224 GLY A O 1
ATOM 1805 N N . LEU A 1 225 ? -15.096 5.828 15.436 1.00 90.31 225 LEU A N 1
ATOM 1806 C CA . LEU A 1 225 ? -14.101 4.867 14.954 1.00 90.31 225 LEU A CA 1
ATOM 1807 C C . LEU A 1 225 ? -13.700 5.151 13.507 1.00 90.31 225 LEU A C 1
ATOM 1809 O O . LEU A 1 225 ? -14.425 5.801 12.748 1.00 90.31 225 LEU A O 1
ATOM 1813 N N . ARG A 1 226 ? -12.526 4.649 13.134 1.00 90.69 226 ARG A N 1
ATOM 1814 C CA . ARG A 1 226 ? -12.071 4.517 11.756 1.00 90.69 226 ARG A CA 1
ATOM 1815 C C . ARG A 1 226 ? -12.526 3.155 11.244 1.00 90.69 226 ARG A C 1
ATOM 1817 O O . ARG A 1 226 ? -12.228 2.132 11.852 1.00 90.69 226 ARG A O 1
ATOM 1824 N N . TYR A 1 227 ? -13.226 3.145 10.120 1.00 93.12 227 TYR A N 1
ATOM 1825 C CA . TYR A 1 227 ? -13.718 1.937 9.466 1.00 93.12 227 TYR A CA 1
ATOM 1826 C C . TYR A 1 227 ? -13.487 2.023 7.961 1.00 93.12 227 TYR A C 1
ATOM 1828 O O . TYR A 1 227 ? -13.339 3.116 7.408 1.00 93.12 227 TYR A O 1
ATOM 1836 N N . GLY A 1 228 ? -13.447 0.864 7.319 1.00 93.44 228 GLY A N 1
ATOM 1837 C CA . GLY A 1 228 ? -13.268 0.717 5.883 1.00 93.44 228 GLY A CA 1
ATOM 1838 C C . GLY A 1 228 ? -14.228 -0.328 5.317 1.00 93.44 228 GLY A C 1
ATOM 1839 O O . GLY A 1 228 ? -14.719 -1.181 6.053 1.00 93.44 228 GLY A O 1
ATOM 1840 N N . GLN A 1 229 ? -14.529 -0.264 4.023 1.00 94.62 229 GLN A N 1
ATOM 1841 C CA . GLN A 1 229 ? -15.355 -1.261 3.340 1.00 94.62 229 GLN A CA 1
ATOM 1842 C C . GLN A 1 229 ? -14.450 -2.103 2.459 1.00 94.62 229 GLN A C 1
ATOM 1844 O O . GLN A 1 229 ? -13.791 -1.558 1.578 1.00 94.62 229 GLN A O 1
ATOM 1849 N N . ARG A 1 230 ? -14.463 -3.420 2.662 1.00 94.00 230 ARG A N 1
ATOM 1850 C CA . ARG A 1 230 ? -13.780 -4.340 1.754 1.00 94.00 230 ARG A CA 1
ATOM 1851 C C . ARG A 1 230 ? -14.683 -4.666 0.578 1.00 94.00 230 ARG A C 1
ATOM 1853 O O . ARG A 1 230 ? -15.899 -4.825 0.731 1.00 94.00 230 ARG A O 1
ATOM 1860 N N . LYS A 1 231 ? -14.081 -4.725 -0.604 1.00 95.12 231 LYS A N 1
ATOM 1861 C CA . LYS A 1 231 ? -14.754 -5.071 -1.850 1.00 95.12 231 LYS A CA 1
ATOM 1862 C C . LYS A 1 231 ? -13.884 -6.026 -2.643 1.00 95.12 231 LYS A C 1
ATOM 1864 O O . LYS A 1 231 ? -12.661 -5.947 -2.598 1.00 95.12 231 LYS A O 1
ATOM 1869 N N . GLU A 1 232 ? -14.548 -6.847 -3.430 1.00 95.38 232 GLU A N 1
ATOM 1870 C CA . GLU A 1 232 ? -13.940 -7.778 -4.363 1.00 95.38 232 GLU A CA 1
ATOM 1871 C C . GLU A 1 232 ? -14.359 -7.401 -5.790 1.00 95.38 232 GLU A C 1
ATOM 1873 O O . GLU A 1 232 ? -15.515 -7.038 -6.033 1.00 95.38 232 GLU A O 1
ATOM 1878 N N . ALA A 1 233 ? -13.422 -7.468 -6.736 1.00 97.25 233 ALA A N 1
ATOM 1879 C CA . ALA A 1 233 ? -13.698 -7.263 -8.153 1.00 97.25 233 ALA A CA 1
ATOM 1880 C C . ALA A 1 233 ? -13.904 -8.617 -8.844 1.00 97.25 233 ALA A C 1
ATOM 1882 O O . ALA A 1 233 ? -12.958 -9.380 -9.027 1.00 97.25 233 ALA A O 1
ATOM 1883 N N . ILE A 1 234 ? -15.140 -8.895 -9.251 1.00 97.69 234 ILE A N 1
ATOM 1884 C CA . ILE A 1 234 ? -15.534 -10.134 -9.919 1.00 97.69 234 ILE A CA 1
ATOM 1885 C C . ILE A 1 234 ? -15.529 -9.904 -11.435 1.00 97.69 234 ILE A C 1
ATOM 1887 O O . ILE A 1 234 ? -16.409 -9.190 -11.925 1.00 97.69 234 ILE A O 1
ATOM 1891 N N . PRO A 1 235 ? -14.572 -10.462 -12.197 1.00 97.81 235 PRO A N 1
ATOM 1892 C CA . PRO A 1 235 ? -14.577 -10.335 -13.650 1.00 97.81 235 PRO A CA 1
ATOM 1893 C C . PRO A 1 235 ? -15.725 -11.149 -14.260 1.00 97.81 235 PRO A C 1
ATOM 1895 O O . PRO A 1 235 ? -16.101 -12.200 -13.738 1.00 97.81 235 PRO A O 1
ATOM 1898 N N . GLU A 1 236 ? -16.264 -10.701 -15.396 1.00 97.25 236 GLU A N 1
ATOM 1899 C CA . GLU A 1 236 ? -17.274 -11.486 -16.133 1.00 97.25 236 GLU A CA 1
ATOM 1900 C C . GLU A 1 236 ? -16.684 -12.790 -16.695 1.00 97.25 236 GLU A C 1
ATOM 1902 O O . GLU A 1 236 ? -17.343 -13.831 -16.738 1.00 97.25 236 GLU A O 1
ATOM 1907 N N . ASP A 1 237 ? -15.411 -12.740 -17.086 1.00 96.69 237 ASP A N 1
ATOM 1908 C CA . ASP A 1 237 ? -14.629 -13.893 -17.511 1.00 96.69 237 ASP A CA 1
ATOM 1909 C C . ASP A 1 237 ? -13.897 -14.506 -16.314 1.00 96.69 237 ASP A C 1
ATOM 1911 O O . ASP A 1 237 ? -12.940 -13.935 -15.786 1.00 96.69 237 ASP A O 1
ATOM 1915 N N . LYS A 1 238 ? -14.321 -15.709 -15.919 1.00 95.19 238 LYS A N 1
ATOM 1916 C CA . LYS A 1 238 ? -13.737 -16.430 -14.783 1.00 95.19 238 LYS A CA 1
ATOM 1917 C C . LYS A 1 238 ? -12.245 -16.711 -14.962 1.00 95.19 238 LYS A C 1
ATOM 1919 O O . LYS A 1 238 ? -11.533 -16.720 -13.965 1.00 95.19 238 LYS A O 1
ATOM 1924 N N . GLY A 1 239 ? -11.738 -16.861 -16.189 1.00 96.38 239 GLY A N 1
ATOM 1925 C CA . GLY A 1 239 ? -10.300 -17.041 -16.431 1.00 96.38 239 GLY A CA 1
ATOM 1926 C C . GLY A 1 239 ? -9.451 -15.869 -15.926 1.00 96.38 239 GLY A C 1
ATOM 1927 O O . GLY A 1 239 ? -8.272 -16.037 -15.631 1.00 96.38 239 GLY A O 1
ATOM 1928 N N . LYS A 1 240 ? -10.055 -14.695 -15.739 1.00 97.44 240 LYS A N 1
ATOM 1929 C CA . LYS A 1 240 ? -9.377 -13.490 -15.255 1.00 97.44 240 LYS A CA 1
ATOM 1930 C C . LYS A 1 240 ? -9.479 -13.307 -13.744 1.00 97.44 240 LYS A C 1
ATOM 1932 O O . LYS A 1 240 ? -9.069 -12.269 -13.251 1.00 97.44 240 LYS A O 1
ATOM 1937 N N . THR A 1 241 ? -10.010 -14.286 -13.007 1.00 97.94 241 THR A N 1
ATOM 1938 C CA . THR A 1 241 ? -10.121 -14.219 -11.541 1.00 97.94 241 THR A CA 1
ATOM 1939 C C . THR A 1 241 ? -8.741 -14.077 -10.910 1.00 97.94 241 THR A C 1
ATOM 1941 O O . THR A 1 241 ? -7.833 -14.856 -11.214 1.00 97.94 241 THR A O 1
ATOM 1944 N N . ILE A 1 242 ? -8.607 -13.092 -10.022 1.00 97.94 242 ILE A N 1
ATOM 1945 C CA . ILE A 1 242 ? -7.372 -12.759 -9.313 1.00 97.94 242 ILE A CA 1
ATOM 1946 C C . ILE A 1 242 ? -7.523 -13.133 -7.843 1.00 97.94 242 ILE A C 1
ATOM 1948 O O . ILE A 1 242 ? -8.556 -12.884 -7.225 1.00 97.94 242 ILE A O 1
ATOM 1952 N N . THR A 1 243 ? -6.474 -13.699 -7.261 1.00 96.19 243 THR A N 1
ATOM 1953 C CA . THR A 1 243 ? -6.391 -13.972 -5.826 1.00 96.19 243 THR A CA 1
ATOM 1954 C C . THR A 1 243 ? -5.013 -13.582 -5.318 1.00 96.19 243 THR A C 1
ATOM 1956 O O . THR A 1 243 ? -4.002 -13.912 -5.938 1.00 96.19 243 THR A O 1
ATOM 1959 N N . PHE A 1 244 ? -4.968 -12.896 -4.180 1.00 95.56 244 PHE A N 1
ATOM 1960 C CA . PHE A 1 244 ? -3.725 -12.566 -3.492 1.00 95.56 244 PHE A CA 1
ATOM 1961 C C . PHE A 1 244 ? -3.460 -13.577 -2.382 1.00 95.56 244 PHE A C 1
ATOM 1963 O O . PHE A 1 244 ? -4.388 -14.061 -1.735 1.00 95.56 244 PHE A O 1
ATOM 1970 N N . LYS A 1 245 ? -2.188 -13.904 -2.168 1.00 93.12 245 LYS A N 1
ATOM 1971 C CA . LYS A 1 245 ? -1.766 -14.698 -1.015 1.00 93.12 245 LYS A CA 1
ATOM 1972 C C . LYS A 1 245 ? -1.638 -13.806 0.211 1.00 93.12 245 LYS A C 1
ATOM 1974 O O . LYS A 1 245 ? -1.236 -12.646 0.102 1.00 93.12 245 LYS A O 1
ATOM 1979 N N . ASP A 1 246 ? -1.919 -14.388 1.370 1.00 82.38 246 ASP A N 1
ATOM 1980 C CA . ASP A 1 246 ? -1.699 -13.724 2.649 1.00 82.38 246 ASP A CA 1
ATOM 1981 C C . ASP A 1 246 ? -0.220 -13.361 2.820 1.00 82.38 246 ASP A C 1
ATOM 1983 O O . ASP A 1 246 ? 0.686 -14.120 2.464 1.00 82.38 246 ASP A O 1
ATOM 1987 N N . SER A 1 247 ? 0.012 -12.166 3.353 1.00 83.38 247 SER A N 1
ATOM 1988 C CA . SER A 1 247 ? 1.334 -11.586 3.549 1.00 83.38 247 SER A CA 1
ATOM 1989 C C . SER A 1 247 ? 1.308 -10.660 4.759 1.00 83.38 247 SER A C 1
ATOM 1991 O O . SER A 1 247 ? 0.335 -9.939 4.975 1.00 83.38 247 SER A O 1
ATOM 1993 N N . ASP A 1 248 ? 2.407 -10.633 5.511 1.00 84.25 248 ASP A N 1
ATOM 1994 C CA . ASP A 1 248 ? 2.604 -9.697 6.625 1.00 84.25 248 ASP A CA 1
ATOM 1995 C C . ASP A 1 248 ? 3.044 -8.295 6.148 1.00 84.25 248 ASP A C 1
ATOM 1997 O O . ASP A 1 248 ? 3.341 -7.408 6.954 1.00 84.25 248 ASP A O 1
ATOM 2001 N N . ILE A 1 249 ? 3.121 -8.073 4.830 1.00 89.06 249 ILE A N 1
ATOM 2002 C CA . ILE A 1 249 ? 3.476 -6.781 4.239 1.00 89.06 249 ILE A CA 1
ATOM 2003 C C . ILE A 1 249 ? 2.232 -5.893 4.192 1.00 89.06 249 ILE A C 1
ATOM 2005 O O . ILE A 1 249 ? 1.259 -6.189 3.505 1.00 89.06 249 ILE A O 1
ATOM 2009 N N . GLY A 1 250 ? 2.294 -4.761 4.889 1.00 91.75 250 GLY A N 1
ATOM 2010 C CA . GLY A 1 250 ? 1.230 -3.763 4.914 1.00 91.75 250 GLY A CA 1
ATOM 2011 C C . GLY A 1 250 ? 1.553 -2.474 4.148 1.00 91.75 250 GLY A C 1
ATOM 2012 O O . GLY A 1 250 ? 2.685 -2.232 3.722 1.00 91.75 250 GLY A O 1
ATOM 2013 N N . GLY A 1 251 ? 0.545 -1.613 4.030 1.00 92.88 251 GLY A N 1
ATOM 2014 C CA . GLY A 1 251 ? 0.636 -0.264 3.480 1.00 92.88 251 GLY A CA 1
ATOM 2015 C C . GLY A 1 251 ? 0.263 -0.153 2.000 1.00 92.88 251 GLY A C 1
ATOM 2016 O O . GLY A 1 251 ? 0.310 -1.131 1.261 1.00 92.88 251 GLY A O 1
ATOM 2017 N N . PRO A 1 252 ? -0.090 1.053 1.525 1.00 94.56 252 PRO A N 1
ATOM 2018 C CA . PRO A 1 252 ? -0.720 1.215 0.214 1.00 94.56 252 PRO A CA 1
ATOM 2019 C C . PRO A 1 252 ? 0.274 1.276 -0.962 1.00 94.56 252 PRO A C 1
ATOM 2021 O O . PRO A 1 252 ? -0.106 1.460 -2.113 1.00 94.56 252 PRO A O 1
ATOM 2024 N N . SER A 1 253 ? 1.580 1.211 -0.693 1.00 96.12 253 SER A N 1
ATOM 2025 C CA . SER A 1 253 ? 2.614 1.646 -1.642 1.00 96.12 253 SER A CA 1
ATOM 2026 C C . SER A 1 253 ? 3.019 0.626 -2.711 1.00 96.12 253 SER A C 1
ATOM 2028 O O . SER A 1 253 ? 3.955 0.890 -3.474 1.00 96.12 253 SER A O 1
ATOM 2030 N N . ALA A 1 254 ? 2.391 -0.549 -2.706 1.00 96.00 254 ALA A N 1
ATOM 2031 C CA . ALA A 1 254 ? 2.658 -1.640 -3.640 1.00 96.00 254 ALA A CA 1
ATOM 2032 C C . ALA A 1 254 ? 1.713 -1.637 -4.855 1.00 96.00 254 ALA A C 1
ATOM 2034 O O . ALA A 1 254 ? 1.924 -2.415 -5.782 1.00 96.00 254 ALA A O 1
ATOM 2035 N N . GLY A 1 255 ? 0.703 -0.760 -4.868 1.00 98.00 255 GLY A N 1
ATOM 2036 C CA . GLY A 1 255 ? -0.358 -0.722 -5.873 1.00 98.00 255 GLY A CA 1
ATOM 2037 C C . GLY A 1 255 ? 0.146 -0.712 -7.314 1.00 98.00 255 GLY A C 1
ATOM 2038 O O . GLY A 1 255 ? -0.298 -1.531 -8.116 1.00 98.00 255 GLY A O 1
ATOM 2039 N N . LEU A 1 256 ? 1.122 0.144 -7.638 1.00 98.75 256 LEU A N 1
ATOM 2040 C CA . LEU A 1 256 ? 1.712 0.172 -8.982 1.00 98.75 256 LEU A CA 1
ATOM 2041 C C . LEU A 1 256 ? 2.323 -1.184 -9.371 1.00 98.75 256 LEU A C 1
ATOM 2043 O O . LEU A 1 256 ? 2.061 -1.683 -10.460 1.00 98.75 256 LEU A O 1
ATOM 2047 N N . MET A 1 257 ? 3.109 -1.795 -8.484 1.00 98.69 257 MET A N 1
ATOM 2048 C CA . MET A 1 257 ? 3.826 -3.034 -8.805 1.00 98.69 257 MET A CA 1
ATOM 2049 C C . MET A 1 257 ? 2.880 -4.231 -8.919 1.00 98.69 257 MET A C 1
ATOM 2051 O O . MET A 1 257 ? 3.052 -5.043 -9.822 1.00 98.69 257 MET A O 1
ATOM 2055 N N . PHE A 1 258 ? 1.835 -4.299 -8.085 1.00 98.69 258 PHE A N 1
ATOM 2056 C CA . PHE A 1 258 ? 0.750 -5.265 -8.283 1.00 98.69 258 PHE A CA 1
ATOM 2057 C C . PHE A 1 258 ? 0.024 -5.038 -9.608 1.00 98.69 258 PHE A C 1
ATOM 2059 O O . PHE A 1 258 ? -0.298 -6.001 -10.288 1.00 98.69 258 PHE A O 1
ATOM 2066 N N . THR A 1 259 ? -0.209 -3.785 -10.002 1.00 98.81 259 THR A N 1
ATOM 2067 C CA . THR A 1 259 ? -0.888 -3.479 -11.270 1.00 98.81 259 THR A CA 1
ATOM 2068 C C . THR A 1 259 ? -0.079 -3.983 -12.461 1.00 98.81 259 THR A C 1
ATOM 2070 O O . THR A 1 259 ? -0.635 -4.622 -13.345 1.00 98.81 259 THR A O 1
ATOM 2073 N N . LEU A 1 260 ? 1.232 -3.727 -12.477 1.00 98.75 260 LEU A N 1
ATOM 2074 C CA . LEU A 1 260 ? 2.122 -4.161 -13.557 1.00 98.75 260 LEU A CA 1
ATOM 2075 C C . LEU A 1 260 ? 2.210 -5.685 -13.653 1.00 98.75 260 LEU A C 1
ATOM 2077 O O . LEU A 1 260 ? 2.066 -6.224 -14.746 1.00 98.75 260 LEU A O 1
ATOM 2081 N N . GLU A 1 261 ? 2.360 -6.369 -12.515 1.00 98.75 261 GLU A N 1
ATOM 2082 C CA . GLU A 1 261 ? 2.319 -7.832 -12.459 1.00 98.75 261 GLU A CA 1
ATOM 2083 C C . GLU A 1 261 ? 0.988 -8.366 -12.997 1.00 98.75 261 GLU A C 1
ATOM 2085 O O . GLU A 1 261 ? 0.964 -9.247 -13.846 1.00 98.75 261 GLU A O 1
ATOM 2090 N N . LEU A 1 262 ? -0.141 -7.804 -12.560 1.00 98.69 262 LEU A N 1
ATOM 2091 C CA . LEU A 1 262 ? -1.455 -8.237 -13.026 1.00 98.69 262 LEU A CA 1
ATOM 2092 C C . LEU A 1 262 ? -1.638 -8.040 -14.528 1.00 98.69 262 LEU A C 1
ATOM 2094 O O . LEU A 1 262 ? -2.187 -8.923 -15.180 1.00 98.69 262 LEU A O 1
ATOM 2098 N N . ILE A 1 263 ? -1.179 -6.918 -15.084 1.00 98.62 263 ILE A N 1
ATOM 2099 C CA . ILE A 1 263 ? -1.216 -6.700 -16.533 1.00 98.62 263 ILE A CA 1
ATOM 2100 C C . ILE A 1 263 ? -0.355 -7.758 -17.223 1.00 98.62 263 ILE A C 1
ATOM 2102 O O . ILE A 1 263 ? -0.855 -8.392 -18.144 1.00 98.62 263 ILE A O 1
ATOM 2106 N N . ASN A 1 264 ? 0.860 -8.020 -16.728 1.00 98.31 264 ASN A N 1
ATOM 2107 C CA . ASN A 1 264 ? 1.750 -9.045 -17.279 1.00 98.31 264 ASN A CA 1
ATOM 2108 C C . ASN A 1 264 ? 1.087 -10.423 -17.298 1.00 98.31 264 ASN A C 1
ATOM 2110 O O . ASN A 1 264 ? 1.082 -11.110 -18.306 1.00 98.31 264 ASN A O 1
ATOM 2114 N N . ARG A 1 265 ? 0.426 -10.790 -16.199 1.00 98.06 265 ARG A N 1
ATOM 2115 C CA . ARG A 1 265 ? -0.315 -12.047 -16.077 1.00 98.06 265 ARG A CA 1
ATOM 2116 C C . ARG A 1 265 ? -1.555 -12.105 -16.969 1.00 98.06 265 ARG A C 1
ATOM 2118 O O . ARG A 1 265 ? -1.970 -13.194 -17.342 1.00 98.06 265 ARG A O 1
ATOM 2125 N N . LEU A 1 266 ? -2.202 -10.980 -17.260 1.00 98.06 266 LEU A N 1
ATOM 2126 C CA . LEU A 1 266 ? -3.458 -10.921 -18.022 1.00 98.06 266 LEU A CA 1
ATOM 2127 C C . LEU A 1 266 ? -3.247 -10.708 -19.529 1.00 98.06 266 LEU A C 1
ATOM 2129 O O . LEU A 1 266 ? -4.222 -10.753 -20.286 1.00 98.06 266 LEU A O 1
ATOM 2133 N N . THR A 1 267 ? -2.011 -10.473 -19.973 1.00 96.44 267 THR A N 1
ATOM 2134 C CA . THR A 1 267 ? -1.658 -10.276 -21.382 1.00 96.44 267 THR A CA 1
ATOM 2135 C C . THR A 1 267 ? -0.593 -11.270 -21.830 1.00 96.44 267 THR A C 1
ATOM 2137 O O . THR A 1 267 ? 0.321 -11.532 -21.064 1.00 96.44 267 THR A O 1
ATOM 2140 N N . PRO A 1 268 ? -0.645 -11.787 -23.068 1.00 95.50 268 PRO A N 1
ATOM 2141 C CA . PRO A 1 268 ? 0.425 -12.636 -23.578 1.00 95.50 268 PRO A CA 1
ATOM 2142 C C . PRO A 1 268 ? 1.770 -11.901 -23.667 1.00 95.50 268 PRO A C 1
ATOM 2144 O O . PRO A 1 268 ? 1.818 -10.781 -24.184 1.00 95.50 268 PRO A O 1
ATOM 2147 N N . GLY A 1 269 ? 2.851 -12.578 -23.277 1.00 95.12 269 GLY A N 1
ATOM 2148 C CA . GLY A 1 269 ? 4.226 -12.090 -23.400 1.00 95.12 269 GLY A CA 1
ATOM 2149 C C . GLY A 1 269 ? 4.832 -11.586 -22.088 1.00 95.12 269 GLY A C 1
ATOM 2150 O O . GLY A 1 269 ? 4.198 -11.603 -21.040 1.00 95.12 269 GLY A O 1
ATOM 2151 N N . ASP A 1 270 ? 6.081 -11.123 -22.169 1.00 96.69 270 ASP A N 1
ATOM 2152 C CA . ASP A 1 270 ? 6.846 -10.664 -21.010 1.00 96.69 270 ASP A CA 1
ATOM 2153 C C . ASP A 1 270 ? 7.006 -9.138 -20.996 1.00 96.69 270 ASP A C 1
ATOM 2155 O O . ASP A 1 270 ? 7.883 -8.580 -21.657 1.00 96.69 270 ASP A O 1
ATOM 2159 N N . LEU A 1 271 ? 6.194 -8.455 -20.188 1.00 97.31 271 LEU A N 1
ATOM 2160 C CA . LEU A 1 271 ? 6.320 -7.016 -19.953 1.00 97.31 271 LEU A CA 1
ATOM 2161 C C . LEU A 1 271 ? 7.604 -6.641 -19.220 1.00 97.31 271 LEU A C 1
ATOM 2163 O O . LEU A 1 271 ? 7.983 -5.476 -19.260 1.00 97.31 271 LEU A O 1
ATOM 2167 N N . THR A 1 272 ? 8.261 -7.569 -18.523 1.00 97.75 272 THR A N 1
ATOM 2168 C CA . THR A 1 272 ? 9.500 -7.264 -17.796 1.00 97.75 272 THR A CA 1
ATOM 2169 C C . THR A 1 272 ? 10.713 -7.172 -18.719 1.00 97.75 272 THR A C 1
ATOM 2171 O O . THR A 1 272 ? 11.764 -6.686 -18.293 1.00 97.75 272 THR A O 1
ATOM 2174 N N . GLU A 1 273 ? 10.574 -7.610 -19.978 1.00 95.56 273 GLU A N 1
ATOM 2175 C CA . GLU A 1 273 ? 11.644 -7.663 -20.979 1.00 95.56 273 GLU A CA 1
ATOM 2176 C C . GLU A 1 273 ? 12.880 -8.448 -20.481 1.00 95.56 273 GLU A C 1
ATOM 2178 O O . GLU A 1 273 ? 14.012 -8.133 -20.853 1.00 95.56 273 GLU A O 1
ATOM 2183 N N . GLY A 1 274 ? 12.683 -9.440 -19.601 1.00 96.69 274 GLY A N 1
ATOM 2184 C CA . GLY A 1 274 ? 13.755 -10.207 -18.957 1.00 96.69 274 GLY A CA 1
ATOM 2185 C C . GLY A 1 274 ? 14.490 -9.488 -17.814 1.00 96.69 274 GLY A C 1
ATOM 2186 O O . GLY A 1 274 ? 15.503 -9.988 -17.316 1.00 96.69 274 GLY A O 1
ATOM 2187 N N . TYR A 1 275 ? 14.026 -8.314 -17.370 1.00 98.12 275 TYR A N 1
ATOM 2188 C CA . TYR A 1 275 ? 14.698 -7.513 -16.341 1.00 98.12 275 TYR A CA 1
ATOM 2189 C C . TYR A 1 275 ? 14.041 -7.600 -14.962 1.00 98.12 275 TYR A C 1
ATOM 2191 O O . TYR A 1 275 ? 12.846 -7.830 -14.794 1.00 98.12 275 TYR A O 1
ATOM 2199 N N . ARG A 1 276 ? 14.850 -7.331 -13.933 1.00 98.50 276 ARG A N 1
ATOM 2200 C CA . ARG A 1 276 ? 14.382 -7.111 -12.560 1.00 98.50 276 ARG A CA 1
ATOM 2201 C C . ARG A 1 276 ? 13.935 -5.659 -12.420 1.00 98.50 276 ARG A C 1
ATOM 2203 O O . ARG A 1 276 ? 14.779 -4.759 -12.426 1.00 98.50 276 ARG A O 1
ATOM 2210 N N . ILE A 1 277 ? 12.635 -5.427 -12.289 1.00 98.75 277 ILE A N 1
ATOM 2211 C CA . ILE A 1 277 ? 12.038 -4.089 -12.261 1.00 98.75 277 ILE A CA 1
ATOM 2212 C C . ILE A 1 277 ? 11.426 -3.857 -10.886 1.00 98.75 277 ILE A C 1
ATOM 2214 O O . ILE A 1 277 ? 10.424 -4.465 -10.519 1.00 98.75 277 ILE A O 1
ATOM 2218 N N . ALA A 1 278 ? 12.033 -2.965 -10.112 1.00 98.69 278 ALA A N 1
ATOM 2219 C CA . ALA A 1 278 ? 11.493 -2.541 -8.831 1.00 98.69 278 ALA A CA 1
ATOM 2220 C C . ALA A 1 278 ? 10.656 -1.272 -8.982 1.00 98.69 278 ALA A C 1
ATOM 2222 O O . ALA A 1 278 ? 10.820 -0.488 -9.917 1.00 98.69 278 ALA A O 1
ATOM 2223 N N . GLY A 1 279 ? 9.810 -1.007 -7.999 1.00 98.12 279 GLY A N 1
ATOM 2224 C CA . GLY A 1 279 ? 9.177 0.294 -7.898 1.00 98.12 279 GLY A CA 1
ATOM 2225 C C . GLY A 1 279 ? 8.303 0.442 -6.673 1.00 98.12 279 GLY A C 1
ATOM 2226 O O . GLY A 1 279 ? 8.308 -0.372 -5.741 1.00 98.12 279 GLY A O 1
ATOM 2227 N N . THR A 1 280 ? 7.568 1.544 -6.661 1.00 98.38 280 THR A N 1
ATOM 2228 C CA . THR A 1 280 ? 6.586 1.854 -5.631 1.00 98.38 280 THR A CA 1
ATOM 2229 C C . THR A 1 280 ? 5.581 2.870 -6.156 1.00 98.38 280 THR A C 1
ATOM 2231 O O . THR A 1 280 ? 5.848 3.594 -7.108 1.00 98.38 280 THR A O 1
ATOM 2234 N N . GLY A 1 281 ? 4.426 2.938 -5.513 1.00 98.25 281 GLY A N 1
ATOM 2235 C CA . GLY A 1 281 ? 3.407 3.939 -5.771 1.00 98.25 281 GLY A CA 1
ATOM 2236 C C . GLY A 1 281 ? 2.068 3.418 -5.292 1.00 98.25 281 GLY A C 1
ATOM 2237 O O . GLY A 1 281 ? 1.786 2.223 -5.434 1.00 98.25 281 GLY A O 1
ATOM 2238 N N . THR A 1 282 ? 1.254 4.293 -4.704 1.00 98.44 282 THR A N 1
ATOM 2239 C CA . THR A 1 282 ? -0.167 3.965 -4.563 1.00 98.44 282 THR A CA 1
ATOM 2240 C C . THR A 1 282 ? -0.803 3.960 -5.948 1.00 98.44 282 THR A C 1
ATOM 2242 O O . THR A 1 282 ? -0.252 4.542 -6.886 1.00 98.44 282 THR A O 1
ATOM 2245 N N . ILE A 1 283 ? -1.941 3.290 -6.090 1.00 98.56 283 ILE A N 1
ATOM 2246 C CA . ILE A 1 283 ? -2.647 3.227 -7.363 1.00 98.56 283 ILE A CA 1
ATOM 2247 C C . ILE A 1 283 ? -4.119 3.566 -7.171 1.00 98.56 283 ILE A C 1
ATOM 2249 O O . ILE A 1 283 ? -4.786 3.031 -6.287 1.00 98.56 283 ILE A O 1
ATOM 2253 N N . GLU A 1 284 ? -4.619 4.469 -8.004 1.00 97.75 284 GLU A N 1
ATOM 2254 C CA . GLU A 1 284 ? -6.051 4.715 -8.134 1.00 97.75 284 GLU A CA 1
ATOM 2255 C C . GLU A 1 284 ? -6.659 3.793 -9.202 1.00 97.75 284 GLU A C 1
ATOM 2257 O O . GLU A 1 284 ? -5.975 3.455 -10.170 1.00 97.75 284 GLU A O 1
ATOM 2262 N N . PRO A 1 285 ? -7.963 3.458 -9.129 1.00 95.44 285 PRO A N 1
ATOM 2263 C CA . PRO A 1 285 ? -8.625 2.615 -10.132 1.00 95.44 285 PRO A CA 1
ATOM 2264 C C . PRO A 1 285 ? -8.502 3.112 -11.583 1.00 95.44 285 PRO A C 1
ATOM 2266 O O . PRO A 1 285 ? -8.606 2.317 -12.512 1.00 95.44 285 PRO A O 1
ATOM 2269 N N . GLY A 1 286 ? -8.292 4.419 -11.787 1.00 95.62 286 GLY A N 1
ATOM 2270 C CA . GLY A 1 286 ? -8.059 5.025 -13.103 1.00 95.62 286 GLY A CA 1
ATOM 2271 C C . GLY A 1 286 ? -6.625 4.885 -13.631 1.00 95.62 286 GLY A C 1
ATOM 2272 O O . GLY A 1 286 ? -6.337 5.373 -14.718 1.00 95.62 286 GLY A O 1
ATOM 2273 N N . GLY A 1 287 ? -5.722 4.255 -12.876 1.00 97.88 287 GLY A N 1
ATOM 2274 C CA . GLY A 1 287 ? -4.327 4.060 -13.262 1.00 97.88 287 GLY A CA 1
ATOM 2275 C C . GLY A 1 287 ? -3.379 5.193 -12.857 1.00 97.88 287 GLY A C 1
ATOM 2276 O O . GLY A 1 287 ? -2.226 5.172 -13.281 1.00 97.88 287 GLY A O 1
ATOM 2277 N N . ASN A 1 288 ? -3.817 6.170 -12.055 1.00 98.62 288 ASN A N 1
ATOM 2278 C CA . ASN A 1 288 ? -2.942 7.226 -11.533 1.00 98.62 288 ASN A CA 1
ATOM 2279 C C . ASN A 1 288 ? -2.056 6.693 -10.404 1.00 98.62 288 ASN A C 1
ATOM 2281 O O . ASN A 1 288 ? -2.539 6.014 -9.495 1.00 98.62 288 ASN A O 1
ATOM 2285 N N . VAL A 1 289 ? -0.776 7.051 -10.442 1.00 98.75 289 VAL A N 1
ATOM 2286 C CA . VAL A 1 289 ? 0.234 6.657 -9.459 1.00 98.75 289 VAL A CA 1
ATOM 2287 C C . VAL A 1 289 ? 0.410 7.770 -8.433 1.00 98.75 289 VAL A C 1
ATOM 2289 O O . VAL A 1 289 ? 0.784 8.893 -8.774 1.00 98.75 289 VAL A O 1
ATOM 2292 N N . GLY A 1 290 ? 0.162 7.453 -7.165 1.00 98.25 290 GLY A N 1
ATOM 2293 C CA . GLY A 1 290 ? 0.282 8.404 -6.064 1.00 98.25 290 GLY A CA 1
ATOM 2294 C C . GLY A 1 290 ? 1.589 8.285 -5.280 1.00 98.25 290 GLY A C 1
ATOM 2295 O O . GLY A 1 290 ? 2.319 7.290 -5.351 1.00 98.25 290 GLY A O 1
ATOM 2296 N N . VAL A 1 291 ? 1.873 9.339 -4.513 1.00 98.00 291 VAL A N 1
ATOM 2297 C CA . VAL A 1 291 ? 3.073 9.451 -3.675 1.00 98.00 291 VAL A CA 1
ATOM 2298 C C . VAL A 1 291 ? 3.069 8.469 -2.508 1.00 98.00 291 VAL A C 1
ATOM 2300 O O . VAL A 1 291 ? 2.030 7.998 -2.047 1.00 98.00 291 VAL A O 1
ATOM 2303 N N . ILE A 1 292 ? 4.263 8.187 -1.999 1.00 97.50 292 ILE A N 1
ATOM 2304 C CA . ILE A 1 292 ? 4.506 7.269 -0.889 1.00 97.50 292 ILE A CA 1
ATOM 2305 C C . ILE A 1 292 ? 5.493 7.878 0.109 1.00 97.50 292 ILE A C 1
ATOM 2307 O O . ILE A 1 292 ? 6.196 8.841 -0.193 1.00 97.50 292 ILE A O 1
ATOM 2311 N N . GLY A 1 293 ? 5.570 7.291 1.303 1.00 94.88 293 GLY A N 1
ATOM 2312 C CA . GLY A 1 293 ? 6.615 7.600 2.281 1.00 94.88 293 GLY A CA 1
ATOM 2313 C C . GLY A 1 293 ? 7.818 6.659 2.172 1.00 94.88 293 GLY A C 1
ATOM 2314 O O . GLY A 1 293 ? 7.668 5.485 1.818 1.00 94.88 293 GLY A O 1
ATOM 2315 N N . GLY A 1 294 ? 9.004 7.159 2.528 1.00 95.69 294 GLY A N 1
ATOM 2316 C CA . GLY A 1 294 ? 10.215 6.346 2.675 1.00 95.69 294 GLY A CA 1
ATOM 2317 C C . GLY A 1 294 ? 10.875 5.929 1.355 1.00 95.69 294 GLY A C 1
ATOM 2318 O O . GLY A 1 294 ? 11.446 4.839 1.274 1.00 95.69 294 GLY A O 1
ATOM 2319 N N . ILE A 1 295 ? 10.773 6.749 0.306 1.00 97.88 295 ILE A N 1
ATOM 2320 C CA . ILE A 1 295 ? 11.329 6.446 -1.022 1.00 97.88 295 ILE A CA 1
ATOM 2321 C C . ILE A 1 295 ? 12.852 6.235 -0.987 1.00 97.88 295 ILE A C 1
ATOM 2323 O O . ILE A 1 295 ? 13.362 5.327 -1.642 1.00 97.88 295 ILE A O 1
ATOM 2327 N N . GLN A 1 296 ? 13.575 6.980 -0.148 1.00 96.81 296 GLN A N 1
ATOM 2328 C CA . GLN A 1 296 ? 15.014 6.844 0.073 1.00 96.81 296 GLN A CA 1
ATOM 2329 C C . GLN A 1 296 ? 15.415 5.440 0.553 1.00 96.81 296 GLN A C 1
ATOM 2331 O O . GLN A 1 296 ? 16.468 4.923 0.180 1.00 96.81 296 GLN A O 1
ATOM 2336 N N . PHE A 1 297 ? 14.571 4.784 1.350 1.00 97.81 297 PHE A N 1
ATOM 2337 C CA . PHE A 1 297 ? 14.809 3.414 1.810 1.00 97.81 297 PHE A CA 1
ATOM 2338 C C . PHE A 1 297 ? 14.524 2.392 0.711 1.00 97.81 297 PHE A C 1
ATOM 2340 O O . PHE A 1 297 ? 15.241 1.401 0.576 1.00 97.81 297 PHE A O 1
ATOM 2347 N N . LYS A 1 298 ? 13.493 2.654 -0.091 1.00 98.25 298 LYS A N 1
ATOM 2348 C CA . LYS A 1 298 ? 13.022 1.768 -1.158 1.00 98.25 298 LYS A CA 1
ATOM 2349 C C . LYS A 1 298 ? 13.979 1.702 -2.341 1.00 98.25 298 LYS A C 1
ATOM 2351 O O . LYS A 1 298 ? 14.226 0.612 -2.847 1.00 98.25 298 LYS A O 1
ATOM 2356 N N . VAL A 1 299 ? 14.582 2.832 -2.717 1.00 98.00 299 VAL A N 1
ATOM 2357 C CA . VAL A 1 299 ? 15.647 2.875 -3.735 1.00 98.00 299 VAL A CA 1
ATOM 2358 C C . VAL A 1 299 ? 16.827 1.991 -3.314 1.00 98.00 299 VAL A C 1
ATOM 2360 O O . VAL A 1 299 ? 17.334 1.210 -4.112 1.00 98.00 299 VAL A O 1
ATOM 2363 N N . VAL A 1 300 ? 17.223 2.041 -2.037 1.00 97.88 300 VAL A N 1
ATOM 2364 C CA . VAL A 1 300 ? 18.305 1.193 -1.506 1.00 97.88 300 VAL A CA 1
ATOM 2365 C C . VAL A 1 300 ? 17.907 -0.285 -1.489 1.00 97.88 300 VAL A C 1
ATOM 2367 O O . VAL A 1 300 ? 18.730 -1.138 -1.807 1.00 97.88 300 VAL A O 1
ATOM 2370 N N . ALA A 1 301 ? 16.661 -0.607 -1.125 1.00 97.69 301 ALA A N 1
ATOM 2371 C CA . ALA A 1 301 ? 16.166 -1.984 -1.135 1.00 97.69 301 ALA A CA 1
ATOM 2372 C C . ALA A 1 301 ? 16.174 -2.589 -2.551 1.00 97.69 301 ALA A C 1
ATOM 2374 O O . ALA A 1 301 ? 16.626 -3.716 -2.733 1.00 97.69 301 ALA A O 1
ATOM 2375 N N . ALA A 1 302 ? 15.746 -1.823 -3.556 1.00 98.31 302 ALA A N 1
ATOM 2376 C CA . ALA A 1 302 ? 15.765 -2.250 -4.952 1.00 98.31 302 ALA A CA 1
ATOM 2377 C C . ALA A 1 302 ? 17.180 -2.479 -5.500 1.00 98.31 302 ALA A C 1
ATOM 2379 O O . ALA A 1 302 ? 17.427 -3.473 -6.182 1.00 98.31 302 ALA A O 1
ATOM 2380 N N . ASP A 1 303 ? 18.116 -1.585 -5.174 1.00 97.81 303 ASP A N 1
ATOM 2381 C CA . ASP A 1 303 ? 19.516 -1.717 -5.583 1.00 97.81 303 ASP A CA 1
ATOM 2382 C C . ASP A 1 303 ? 20.181 -2.966 -4.982 1.00 97.81 303 ASP A C 1
ATOM 2384 O O . ASP A 1 303 ? 20.873 -3.704 -5.684 1.00 97.81 303 ASP A O 1
ATOM 2388 N N . ARG A 1 304 ? 19.901 -3.272 -3.704 1.00 96.62 304 ARG A N 1
ATOM 2389 C CA . ARG A 1 304 ? 20.381 -4.502 -3.042 1.00 96.62 304 ARG A CA 1
ATOM 2390 C C . ARG A 1 304 ? 19.931 -5.770 -3.767 1.00 96.62 304 ARG A C 1
ATOM 2392 O O . ARG A 1 304 ? 20.705 -6.719 -3.864 1.00 96.62 304 ARG A O 1
ATOM 2399 N N . GLU A 1 305 ? 18.724 -5.747 -4.325 1.00 97.19 305 GLU A N 1
ATOM 2400 C CA . GLU A 1 305 ? 18.156 -6.832 -5.129 1.00 97.19 305 GLU A CA 1
ATOM 2401 C C . GLU A 1 305 ? 18.501 -6.736 -6.621 1.00 97.19 305 GLU A C 1
ATOM 2403 O O . GLU A 1 305 ? 17.940 -7.469 -7.440 1.00 97.19 305 GLU A O 1
ATOM 2408 N N . LYS A 1 306 ? 19.457 -5.868 -6.980 1.00 97.12 306 LYS A N 1
ATOM 2409 C CA . LYS A 1 306 ? 19.994 -5.698 -8.336 1.00 97.12 306 LYS A CA 1
ATOM 2410 C C . LYS A 1 306 ? 18.908 -5.388 -9.365 1.00 97.12 306 LYS A C 1
ATOM 2412 O O . LYS A 1 306 ? 18.950 -5.897 -10.487 1.00 97.12 306 LYS A O 1
ATOM 2417 N N . ALA A 1 307 ? 17.923 -4.577 -8.982 1.00 98.38 307 ALA A N 1
ATOM 2418 C CA . ALA A 1 307 ? 16.956 -4.056 -9.933 1.00 98.38 307 ALA A CA 1
ATOM 2419 C C . ALA A 1 307 ? 17.681 -3.266 -11.035 1.00 98.38 307 ALA A C 1
ATOM 2421 O O . ALA A 1 307 ? 18.569 -2.455 -10.767 1.00 98.38 307 ALA A O 1
ATOM 2422 N N . ALA A 1 308 ? 17.307 -3.511 -12.286 1.00 98.25 308 ALA A N 1
ATOM 2423 C CA . ALA A 1 308 ? 17.840 -2.784 -13.431 1.00 98.25 308 ALA A CA 1
ATOM 2424 C C . ALA A 1 308 ? 17.131 -1.428 -13.599 1.00 98.25 308 ALA A C 1
ATOM 2426 O O . ALA A 1 308 ? 17.743 -0.441 -14.012 1.00 98.25 308 ALA A O 1
ATOM 2427 N N . LEU A 1 309 ? 15.854 -1.380 -13.214 1.00 98.69 309 LEU A N 1
ATOM 2428 C CA . LEU A 1 309 ? 14.972 -0.225 -13.312 1.00 98.69 309 LEU A CA 1
ATOM 2429 C C . LEU A 1 309 ? 14.196 -0.044 -12.002 1.00 98.69 309 LEU A C 1
ATOM 2431 O O . LEU A 1 309 ? 13.694 -1.015 -11.435 1.00 98.69 309 LEU A O 1
ATOM 2435 N N . PHE A 1 310 ? 14.081 1.204 -11.552 1.00 98.75 310 PHE A N 1
ATOM 2436 C CA . PHE A 1 310 ? 13.229 1.635 -10.454 1.00 98.75 310 PHE A CA 1
ATOM 2437 C C . PHE A 1 310 ? 12.181 2.633 -10.949 1.00 98.75 310 PHE A C 1
ATOM 2439 O O . PHE A 1 310 ? 12.526 3.709 -11.446 1.00 98.75 310 PHE A O 1
ATOM 2446 N N . LEU A 1 311 ? 10.906 2.298 -10.767 1.00 98.81 311 LEU A N 1
ATOM 2447 C CA . LEU A 1 311 ? 9.773 3.171 -11.069 1.00 98.81 311 LEU A CA 1
ATOM 2448 C C . LEU A 1 311 ? 9.356 3.938 -9.808 1.00 98.81 311 LEU A C 1
ATOM 2450 O O . LEU A 1 311 ? 8.958 3.334 -8.807 1.00 98.81 311 LEU A O 1
ATOM 2454 N N . ALA A 1 312 ? 9.457 5.266 -9.851 1.00 98.62 312 ALA A N 1
ATOM 2455 C CA . ALA A 1 312 ? 9.114 6.149 -8.740 1.00 98.62 312 ALA A CA 1
ATOM 2456 C C . ALA A 1 312 ? 7.942 7.075 -9.104 1.00 98.62 312 ALA A C 1
ATOM 2458 O O . ALA A 1 312 ? 7.942 7.631 -10.206 1.00 98.62 312 ALA A O 1
ATOM 2459 N N . PRO A 1 313 ? 6.990 7.323 -8.184 1.00 98.62 313 PRO A N 1
ATOM 2460 C CA . PRO A 1 313 ? 5.952 8.325 -8.395 1.00 98.62 313 PRO A CA 1
ATOM 2461 C C . PRO A 1 313 ? 6.573 9.700 -8.649 1.00 98.62 313 PRO A C 1
ATOM 2463 O O . PRO A 1 313 ? 7.557 10.061 -7.996 1.00 98.62 313 PRO A O 1
ATOM 2466 N N . GLU A 1 314 ? 5.975 10.493 -9.537 1.00 98.31 314 GLU A N 1
ATOM 2467 C CA . GLU A 1 314 ? 6.483 11.824 -9.907 1.00 98.31 314 GLU A CA 1
ATOM 2468 C C . GLU A 1 314 ? 6.775 12.712 -8.688 1.00 98.31 314 GLU A C 1
ATOM 2470 O O . GLU A 1 314 ? 7.856 13.296 -8.586 1.00 98.31 314 GLU A O 1
ATOM 2475 N N . GLY A 1 315 ? 5.870 12.736 -7.705 1.00 97.69 315 GLY A N 1
ATOM 2476 C CA . GLY A 1 315 ? 6.043 13.524 -6.479 1.00 97.69 315 GLY A CA 1
ATOM 2477 C C . GLY A 1 315 ? 7.166 13.045 -5.547 1.00 97.69 315 GLY A C 1
ATOM 2478 O O . GLY A 1 315 ? 7.582 13.798 -4.673 1.00 97.69 315 GLY A O 1
ATOM 2479 N N . ASN A 1 316 ? 7.689 11.829 -5.730 1.00 98.31 316 ASN A N 1
ATOM 2480 C CA . ASN A 1 316 ? 8.822 11.293 -4.968 1.00 98.31 316 ASN A CA 1
ATOM 2481 C C . ASN A 1 316 ? 10.134 11.267 -5.772 1.00 98.31 316 ASN A C 1
ATOM 2483 O O . ASN A 1 316 ? 11.184 10.931 -5.221 1.00 98.31 316 ASN A O 1
ATOM 2487 N N . TYR A 1 317 ? 10.101 11.599 -7.067 1.00 98.31 317 TYR A N 1
ATOM 2488 C CA . TYR A 1 317 ? 11.234 11.390 -7.969 1.00 98.31 317 TYR A CA 1
ATOM 2489 C C . TYR A 1 317 ? 12.484 12.179 -7.562 1.00 98.31 317 TYR A C 1
ATOM 2491 O O . TYR A 1 317 ? 13.586 11.636 -7.598 1.00 98.31 317 TYR A O 1
ATOM 2499 N N . ALA A 1 318 ? 12.337 13.440 -7.141 1.00 98.31 318 ALA A N 1
ATOM 2500 C CA . ALA A 1 318 ? 13.475 14.269 -6.735 1.00 98.31 318 ALA A CA 1
ATOM 2501 C C . ALA A 1 318 ? 14.226 13.673 -5.530 1.00 98.31 318 ALA A C 1
ATOM 2503 O O . ALA A 1 318 ? 15.454 13.612 -5.533 1.00 98.31 318 ALA A O 1
ATOM 2504 N N . GLU A 1 319 ? 13.490 13.175 -4.535 1.00 97.94 319 GLU A N 1
ATOM 2505 C CA . GLU A 1 319 ? 14.054 12.519 -3.352 1.00 97.94 319 GLU A CA 1
ATOM 2506 C C . GLU A 1 319 ? 14.695 11.169 -3.708 1.00 97.94 319 GLU A C 1
ATOM 2508 O O . GLU A 1 319 ? 15.819 10.882 -3.290 1.00 97.94 319 GLU A O 1
ATOM 2513 N N . ALA A 1 320 ? 14.028 10.367 -4.548 1.00 98.06 320 ALA A N 1
ATOM 2514 C CA . ALA A 1 320 ? 14.582 9.118 -5.068 1.00 98.06 320 ALA A CA 1
ATOM 2515 C C . ALA A 1 320 ? 15.908 9.351 -5.805 1.00 98.06 320 ALA A C 1
ATOM 2517 O O . ALA A 1 320 ? 16.881 8.628 -5.586 1.00 98.06 320 ALA A O 1
ATOM 2518 N N . LYS A 1 321 ? 15.951 10.385 -6.655 1.00 98.25 321 LYS A N 1
ATOM 2519 C CA . LYS A 1 321 ? 17.124 10.759 -7.446 1.00 98.25 321 LYS A CA 1
ATOM 2520 C C . LYS A 1 321 ? 18.269 11.215 -6.552 1.00 98.25 321 LYS A C 1
ATOM 2522 O O . LYS A 1 321 ? 19.371 10.697 -6.695 1.00 98.25 321 LYS A O 1
ATOM 2527 N N . ALA A 1 322 ? 17.997 12.107 -5.598 1.00 97.50 322 ALA A N 1
ATOM 2528 C CA . ALA A 1 322 ? 18.996 12.556 -4.634 1.00 97.50 322 ALA A CA 1
ATOM 2529 C C . ALA A 1 322 ? 19.600 11.372 -3.869 1.00 97.50 322 ALA A C 1
ATOM 2531 O O . ALA A 1 322 ? 20.812 11.316 -3.674 1.00 97.50 322 ALA A O 1
ATOM 2532 N N . LYS A 1 323 ? 18.783 10.379 -3.483 1.00 96.88 323 LYS A N 1
ATOM 2533 C CA . LYS A 1 323 ? 19.307 9.172 -2.841 1.00 96.88 323 LYS A CA 1
ATOM 2534 C C . LYS A 1 323 ? 20.159 8.336 -3.795 1.00 96.88 323 LYS A C 1
ATOM 2536 O O . LYS A 1 323 ? 21.251 7.921 -3.408 1.00 96.88 323 LYS A O 1
ATOM 2541 N N . LEU A 1 324 ? 19.685 8.102 -5.015 1.00 96.56 324 LEU A N 1
ATOM 2542 C CA . LEU A 1 324 ? 20.390 7.308 -6.018 1.00 96.56 324 LEU A CA 1
ATOM 2543 C C . LEU A 1 324 ? 21.762 7.899 -6.380 1.00 96.56 324 LEU A C 1
ATOM 2545 O O . LEU A 1 324 ? 22.716 7.147 -6.531 1.00 96.56 324 LEU A O 1
ATOM 2549 N N . GLU A 1 325 ? 21.894 9.226 -6.432 1.00 96.44 325 GLU A N 1
ATOM 2550 C CA . GLU A 1 325 ? 23.168 9.922 -6.688 1.00 96.44 325 GLU A CA 1
ATOM 2551 C C . GLU A 1 325 ? 24.218 9.696 -5.582 1.00 96.44 325 GLU A C 1
ATOM 2553 O O . GLU A 1 325 ? 25.416 9.807 -5.834 1.00 96.44 325 GLU A O 1
ATOM 2558 N N . THR A 1 326 ? 23.797 9.323 -4.367 1.00 95.75 326 THR A N 1
ATOM 2559 C CA . THR A 1 326 ? 24.719 8.932 -3.280 1.00 95.75 326 THR A CA 1
ATOM 2560 C C . THR A 1 326 ? 25.199 7.482 -3.377 1.00 95.75 326 THR A C 1
ATOM 2562 O O . THR A 1 326 ? 26.044 7.059 -2.587 1.00 95.75 326 THR A O 1
ATOM 2565 N N . MET A 1 327 ? 24.639 6.696 -4.298 1.00 94.94 327 MET A N 1
ATOM 2566 C CA . MET A 1 327 ? 24.855 5.257 -4.406 1.00 94.94 327 MET A CA 1
ATOM 2567 C C . MET A 1 327 ? 25.693 4.926 -5.640 1.00 94.94 327 MET A C 1
ATOM 2569 O O . MET A 1 327 ? 25.512 5.493 -6.713 1.00 94.94 327 MET A O 1
ATOM 2573 N N . ASN A 1 328 ? 26.583 3.941 -5.517 1.00 94.94 328 ASN A N 1
ATOM 2574 C CA . ASN A 1 328 ? 27.306 3.400 -6.665 1.00 94.94 328 ASN A CA 1
ATOM 2575 C C . ASN A 1 328 ? 26.470 2.306 -7.349 1.00 94.94 328 ASN A C 1
ATOM 2577 O O . ASN A 1 328 ? 26.730 1.118 -7.164 1.00 94.94 328 ASN A O 1
ATOM 2581 N N . THR A 1 329 ? 25.441 2.713 -8.096 1.00 96.19 329 THR A N 1
ATOM 2582 C CA . THR A 1 329 ? 24.484 1.799 -8.738 1.00 96.19 329 THR A CA 1
ATOM 2583 C C . THR A 1 329 ? 24.413 1.975 -10.254 1.00 96.19 329 THR A C 1
ATOM 2585 O O . THR A 1 329 ? 24.637 3.058 -10.793 1.00 96.19 329 THR A O 1
ATOM 2588 N N . LYS A 1 330 ? 24.075 0.885 -10.953 1.00 94.69 330 LYS A N 1
ATOM 2589 C CA . LYS A 1 330 ? 23.722 0.886 -12.383 1.00 94.69 330 LYS A CA 1
ATOM 2590 C C . LYS A 1 330 ? 22.212 0.992 -12.619 1.00 94.69 330 LYS A C 1
ATOM 2592 O O . LYS A 1 330 ? 21.800 1.150 -13.768 1.00 94.69 330 LYS A O 1
ATOM 2597 N N . MET A 1 331 ? 21.409 0.891 -11.559 1.00 97.88 331 MET A N 1
ATOM 2598 C CA . MET A 1 331 ? 19.954 0.949 -11.615 1.00 97.88 331 MET A CA 1
ATOM 2599 C C . MET A 1 331 ? 19.498 2.278 -12.220 1.00 97.88 331 MET A C 1
ATOM 2601 O O . MET A 1 331 ? 19.952 3.353 -11.820 1.00 97.88 331 MET A O 1
ATOM 2605 N N . LYS A 1 332 ? 18.588 2.215 -13.194 1.00 98.06 332 LYS A N 1
ATOM 2606 C CA . LYS A 1 332 ? 17.946 3.402 -13.763 1.00 98.06 332 LYS A CA 1
ATOM 2607 C C . LYS A 1 332 ? 16.743 3.795 -12.921 1.00 98.06 332 LYS A C 1
ATOM 2609 O O . LYS A 1 332 ? 16.022 2.938 -12.432 1.00 98.06 332 LYS A O 1
ATOM 2614 N N . LEU A 1 333 ? 16.516 5.093 -12.781 1.00 98.50 333 LEU A N 1
ATOM 2615 C CA . LEU A 1 333 ? 15.360 5.649 -12.088 1.00 98.50 333 LEU A CA 1
ATOM 2616 C C . LEU A 1 333 ? 14.475 6.366 -13.097 1.00 98.50 333 LEU A C 1
ATOM 2618 O O . LEU A 1 333 ? 14.962 7.220 -13.838 1.00 98.50 333 LEU A O 1
ATOM 2622 N N . VAL A 1 334 ? 13.185 6.041 -13.104 1.00 98.56 334 VAL A N 1
ATOM 2623 C CA . VAL A 1 334 ? 12.198 6.675 -13.981 1.00 98.56 334 VAL A CA 1
ATOM 2624 C C . VAL A 1 334 ? 11.018 7.184 -13.161 1.00 98.56 334 VAL A C 1
ATOM 2626 O O . VAL A 1 334 ? 10.517 6.503 -12.267 1.00 98.56 334 VAL A O 1
ATOM 2629 N N . SER A 1 335 ? 10.602 8.410 -13.471 1.00 98.44 335 SER A N 1
ATOM 2630 C CA . SER A 1 335 ? 9.401 9.044 -12.927 1.00 98.44 335 SER A CA 1
ATOM 2631 C C . SER A 1 335 ? 8.160 8.524 -13.649 1.00 98.44 335 SER A C 1
ATOM 2633 O O . SER A 1 335 ? 8.151 8.487 -14.879 1.00 98.44 335 SER A O 1
ATOM 2635 N N . VAL A 1 336 ? 7.113 8.171 -12.906 1.00 98.56 336 VAL A N 1
ATOM 2636 C CA . VAL A 1 336 ? 5.823 7.736 -13.458 1.00 98.56 336 VAL A CA 1
ATOM 2637 C C . VAL A 1 336 ? 4.663 8.468 -12.784 1.00 98.56 336 VAL A C 1
ATOM 2639 O O . VAL A 1 336 ? 4.679 8.703 -11.573 1.00 98.56 336 VAL A O 1
ATOM 2642 N N . ARG A 1 337 ? 3.646 8.833 -13.571 1.00 98.56 337 ARG A N 1
ATOM 2643 C CA . ARG A 1 337 ? 2.394 9.437 -13.081 1.00 98.56 337 ARG A CA 1
ATOM 2644 C C . ARG A 1 337 ? 1.215 8.497 -13.262 1.00 98.56 337 ARG A C 1
ATOM 2646 O O . ARG A 1 337 ? 0.232 8.601 -12.537 1.00 98.56 337 ARG A O 1
ATOM 2653 N N . THR A 1 338 ? 1.307 7.596 -14.234 1.00 98.75 338 THR A N 1
ATOM 2654 C CA . THR A 1 338 ? 0.258 6.646 -14.588 1.00 98.75 338 THR A CA 1
ATOM 2655 C C . THR A 1 338 ? 0.824 5.255 -14.872 1.00 98.75 338 THR A C 1
ATOM 2657 O O . THR A 1 338 ? 2.021 5.086 -15.113 1.00 98.75 338 THR A O 1
ATOM 2660 N N . VAL A 1 339 ? -0.052 4.250 -14.903 1.00 98.50 339 VAL A N 1
ATOM 2661 C CA . VAL A 1 339 ? 0.270 2.897 -15.392 1.00 98.50 339 VAL A CA 1
ATOM 2662 C C . VAL A 1 339 ? 0.793 2.945 -16.828 1.00 98.50 339 VAL A C 1
ATOM 2664 O O . VAL A 1 339 ? 1.763 2.264 -17.145 1.00 98.50 339 VAL A O 1
ATOM 2667 N N . GLY A 1 340 ? 0.210 3.789 -17.685 1.00 98.19 340 GLY A N 1
ATOM 2668 C CA . GLY A 1 340 ? 0.678 3.972 -19.060 1.00 98.19 340 GLY A CA 1
ATOM 2669 C C . GLY A 1 340 ? 2.123 4.474 -19.131 1.00 98.19 340 GLY A C 1
ATOM 2670 O O . GLY A 1 340 ? 2.912 3.951 -19.916 1.00 98.19 340 GLY A O 1
ATOM 2671 N N . ASP A 1 341 ? 2.503 5.427 -18.273 1.00 98.00 341 ASP A N 1
ATOM 2672 C CA . ASP A 1 341 ? 3.891 5.906 -18.195 1.00 98.00 341 ASP A CA 1
ATOM 2673 C C . ASP A 1 341 ? 4.847 4.788 -17.785 1.00 98.00 341 ASP A C 1
ATOM 2675 O O . ASP A 1 341 ? 5.929 4.666 -18.355 1.00 98.00 341 ASP A O 1
ATOM 2679 N N . ALA A 1 342 ? 4.442 3.961 -16.817 1.00 98.56 342 ALA A N 1
ATOM 2680 C CA . ALA A 1 342 ? 5.231 2.825 -16.364 1.00 98.56 342 ALA A CA 1
ATOM 2681 C C . ALA A 1 342 ? 5.444 1.799 -17.486 1.00 98.56 342 ALA A C 1
ATOM 2683 O O . ALA A 1 342 ? 6.583 1.424 -17.747 1.00 98.56 342 ALA A O 1
ATOM 2684 N N . LEU A 1 343 ? 4.386 1.404 -18.200 1.00 98.44 343 LEU A N 1
ATOM 2685 C CA . LEU A 1 343 ? 4.487 0.473 -19.331 1.00 98.44 343 LEU A CA 1
ATOM 2686 C C . LEU A 1 343 ? 5.410 1.020 -20.434 1.00 98.44 343 LEU A C 1
ATOM 2688 O O . LEU A 1 343 ? 6.316 0.323 -20.891 1.00 98.44 343 LEU A O 1
ATOM 2692 N N . ASN A 1 344 ? 5.243 2.294 -20.803 1.00 98.19 344 ASN A N 1
ATOM 2693 C CA . ASN A 1 344 ? 6.094 2.955 -21.794 1.00 98.19 344 ASN A CA 1
ATOM 2694 C C . ASN A 1 344 ? 7.559 3.036 -21.336 1.00 98.19 344 ASN A C 1
ATOM 2696 O O . ASN A 1 344 ? 8.476 2.839 -22.135 1.00 98.19 344 ASN A O 1
ATOM 2700 N N . ALA A 1 345 ? 7.793 3.328 -20.054 1.00 98.25 345 ALA A N 1
ATOM 2701 C CA . ALA A 1 345 ? 9.129 3.388 -19.475 1.00 98.25 345 ALA A CA 1
ATOM 2702 C C . ALA A 1 345 ? 9.840 2.035 -19.546 1.00 98.25 345 ALA A C 1
ATOM 2704 O O . ALA A 1 345 ? 11.016 1.990 -19.903 1.00 98.25 345 ALA A O 1
ATOM 2705 N N . ILE A 1 346 ? 9.129 0.948 -19.239 1.00 98.25 346 ILE A N 1
ATOM 2706 C CA . ILE A 1 346 ? 9.679 -0.408 -19.282 1.00 98.25 346 ILE A CA 1
ATOM 2707 C C . ILE A 1 346 ? 10.024 -0.801 -20.720 1.00 98.25 346 ILE A C 1
ATOM 2709 O O . ILE A 1 346 ? 11.154 -1.208 -20.983 1.00 98.25 346 ILE A O 1
ATOM 2713 N N . GLN A 1 347 ? 9.102 -0.587 -21.663 1.00 97.12 347 GLN A N 1
ATOM 2714 C CA . GLN A 1 347 ? 9.334 -0.887 -23.077 1.00 97.12 347 GLN A CA 1
ATOM 2715 C C . GLN A 1 347 ? 10.545 -0.121 -23.626 1.00 97.12 347 GLN A C 1
ATOM 2717 O O . GLN A 1 347 ? 11.424 -0.695 -24.272 1.00 97.12 347 GLN A O 1
ATOM 2722 N N . LYS A 1 348 ? 10.618 1.187 -23.346 1.00 97.50 348 LYS A N 1
ATOM 2723 C CA . LYS A 1 348 ? 11.744 2.026 -23.762 1.00 97.50 348 LYS A CA 1
ATOM 2724 C C . LYS A 1 348 ? 13.055 1.548 -23.139 1.00 97.50 348 LYS A C 1
ATOM 2726 O O . LYS A 1 348 ? 14.054 1.441 -23.845 1.00 97.50 348 LYS A O 1
ATOM 2731 N N . PHE A 1 349 ? 13.046 1.236 -21.844 1.00 97.12 349 PHE A N 1
ATOM 2732 C CA . PHE A 1 349 ? 14.214 0.712 -21.144 1.00 97.12 349 PHE A CA 1
ATOM 2733 C C . PHE A 1 349 ? 14.707 -0.596 -21.776 1.00 97.12 349 PHE A C 1
ATOM 2735 O O . PHE A 1 349 ? 15.891 -0.702 -22.091 1.00 97.12 349 PHE A O 1
ATOM 2742 N N . GLY A 1 350 ? 13.813 -1.556 -22.030 1.00 95.00 350 GLY A N 1
ATOM 2743 C CA . GLY A 1 350 ? 14.160 -2.824 -22.673 1.00 95.00 350 GLY A CA 1
ATOM 2744 C C . GLY A 1 350 ? 14.764 -2.635 -24.068 1.00 95.00 350 GLY A C 1
ATOM 2745 O O . GLY A 1 350 ? 15.798 -3.227 -24.381 1.00 95.00 350 GLY A O 1
ATOM 2746 N N . ALA A 1 351 ? 14.183 -1.750 -24.886 1.00 94.56 351 ALA A N 1
ATOM 2747 C CA . ALA A 1 351 ? 14.712 -1.422 -26.211 1.00 94.56 351 ALA A CA 1
ATOM 2748 C C . ALA A 1 351 ? 16.121 -0.800 -26.148 1.00 94.56 351 ALA A C 1
ATOM 2750 O O . ALA A 1 351 ? 17.002 -1.183 -26.918 1.00 94.56 351 ALA A O 1
ATOM 2751 N N . GLU A 1 352 ? 16.357 0.122 -25.210 1.00 94.50 352 GLU A N 1
ATOM 2752 C CA . GLU A 1 352 ? 17.669 0.746 -24.999 1.00 94.50 352 GLU A CA 1
ATOM 2753 C C . GLU A 1 352 ? 18.726 -0.265 -24.538 1.00 94.50 352 GLU A C 1
ATOM 2755 O O . GLU A 1 352 ? 19.860 -0.222 -25.012 1.00 94.50 352 GLU A O 1
ATOM 2760 N N . GLN A 1 353 ? 18.370 -1.189 -23.638 1.00 92.19 353 GLN A N 1
ATOM 2761 C CA . GLN A 1 353 ? 19.305 -2.212 -23.168 1.00 92.19 353 GLN A CA 1
ATOM 2762 C C . GLN A 1 353 ? 19.681 -3.205 -24.273 1.00 92.19 353 GLN A C 1
ATOM 2764 O O . GLN A 1 353 ? 20.853 -3.552 -24.390 1.00 92.19 353 GLN A O 1
ATOM 2769 N N . LYS A 1 354 ? 18.720 -3.629 -25.106 1.00 90.38 354 LYS A N 1
ATOM 2770 C CA . LYS A 1 354 ? 18.980 -4.523 -26.249 1.00 90.38 354 LYS A CA 1
ATOM 2771 C C . LYS A 1 354 ? 19.854 -3.863 -27.315 1.00 90.38 354 LYS A C 1
ATOM 2773 O O . LYS A 1 354 ? 20.678 -4.536 -27.910 1.00 90.38 354 LYS A O 1
ATOM 2778 N N . ALA A 1 355 ? 19.703 -2.557 -27.540 1.00 90.75 355 ALA A N 1
ATOM 2779 C CA . ALA A 1 355 ? 20.535 -1.814 -28.489 1.00 90.75 355 ALA A CA 1
ATOM 2780 C C . ALA A 1 355 ? 21.978 -1.577 -27.998 1.00 90.75 355 ALA A C 1
ATOM 2782 O O . ALA A 1 355 ? 22.848 -1.241 -28.798 1.00 90.75 355 ALA A O 1
ATOM 2783 N N . ALA A 1 356 ? 22.223 -1.696 -26.689 1.00 85.38 356 ALA A N 1
ATOM 2784 C CA . ALA A 1 356 ? 23.540 -1.524 -26.080 1.00 85.38 356 ALA A CA 1
ATOM 2785 C C . ALA A 1 356 ? 24.354 -2.832 -25.980 1.00 85.38 356 ALA A C 1
ATOM 2787 O O . ALA A 1 356 ? 25.514 -2.781 -25.559 1.00 85.38 356 ALA A O 1
ATOM 2788 N N . GLN A 1 357 ? 23.745 -3.972 -26.320 1.00 74.25 357 GLN A N 1
ATOM 2789 C CA . GLN A 1 357 ? 24.370 -5.297 -26.425 1.00 74.25 357 GLN A CA 1
ATOM 2790 C C . GLN A 1 357 ? 24.749 -5.575 -27.877 1.00 74.25 357 GLN A C 1
ATOM 2792 O O . GLN A 1 357 ? 25.823 -6.189 -28.075 1.00 74.25 357 GLN A O 1
#

Secondary structure (DSSP, 8-state):
---------------SSSHHHHHHHHHHHHHHHHH-EEEEEEEEEEEEEESGGGEEETT------SEEEEEEEEEEEEEHHHHHHHTT-TT-EEEEHHHHHTT--HHHHHHHHHHHHHHHHHHHHHHHHHHHT--EEEEEEEEEEEEE-TTT--B---TTPEEEEETTEE-SSHHHHHHHHTT--TT-EEEEEEEETTEEEEEEEE-EEEEETTEEEEEEEE-SEEEEEEEEEEESSGGG-EEEPP-S--SGGGHHHHHHHHHHHHSSS-TTTT-EEEE--EE-TTSBEEP-S-HHHHHHHHHHTT-SEEEEEGGGHHHHHHHHHTS----EEEEESBHHHHHHHHHHHHHHHHHT-